Protein 3EC9 (pdb70)

Solvent-accessible surface area: 11974 Å² total

Foldseek 3Di:
DFLLVLVVQVVVCVVVVHLVSDQADQLAFAAEPLAPLGDTDRHSVCCCVSPVVVCVVFWDPWDWDWDDWAPPGQKIKTKTKTWTQGVVLRAIFMWIKMWIWGDDPRGTHYIYIDIDSVRVVVSPD/DFLLVLVVLVQVCVQVVNLVSDQADQQAWAAECLAPLGDTDRHSVCCVVSPVVVCVVFWDPWDWDWDDWAPPGQKIKTKTKTWTQGPVLRAIFMWIKMWIWGDDPRHTRYIYIDIDSVRVVVSPD

CATH classification: 3.10.450.50

Radius of gyration: 18.42 Å; Cα contacts (8 Å, |Δi|>4): 594; chains: 2; bounding box: 48×38×47 Å

Sequence (250 aa):
RTPYQIVADHYAASDRHDPAAADIAPAIEWTEAGFPCAGTYRSADEEIVRNVFRRLGEEWDGYTFKLDDALHDAGDTVIGVGRYSGTYRRTGKSSFECRVAHVWRVDAGKIVHFEQFTDTLLVAQAQQPRRTPYQIVADHYAASDRHDPAAADIAPAIEWTEAGFPCAGTYRSADEEIVRNVFRRLGEEWDGYTFKLDDALHDAGDTTVIGVGRYSGTYRRTGKSSFECRVAHVWRRVDAGKIVHHFEQFTDTLLVAQAQP

Organism: Burkholderia thailandensis (strain ATCC 700388 / DSM 13276 / CCUG 48851 / CIP 106301 / E264) (NCBI:txid271848)

Structure (mmCIF, N/CA/C/O backbone):
data_3EC9
#
_entry.id   3EC9
#
_cell.length_a   51.849
_cell.length_b   52.021
_cell.length_c   111.494
_cell.angle_alpha   90.000
_cell.angle_beta   90.000
_cell.angle_gamma   90.000
#
_symmetry.space_group_name_H-M   'P 21 21 21'
#
loop_
_entity.id
_entity.type
_entity.pdbx_description
1 polymer 'uncharacterized NTF2-like protein'
2 non-polymer 'ACETATE ION'
3 non-polymer GLYCEROL
4 water water
#
loop_
_atom_site.group_PDB
_atom_site.id
_atom_site.type_symbol
_atom_site.label_atom_id
_atom_site.label_alt_id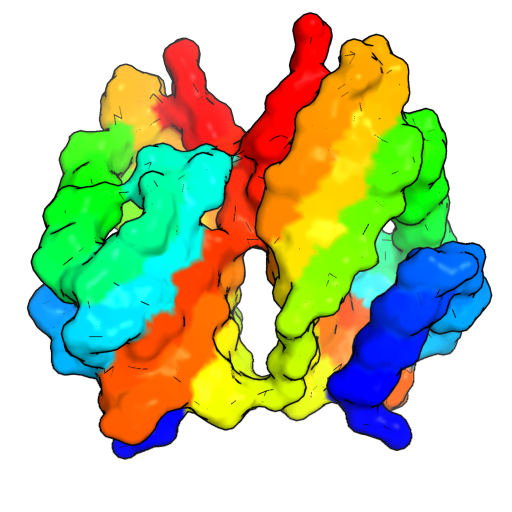
_atom_site.label_comp_id
_atom_site.label_asym_id
_atom_site.label_entity_id
_atom_site.label_seq_id
_atom_site.pdbx_PDB_ins_code
_atom_site.Cartn_x
_atom_site.Cartn_y
_atom_site.Cartn_z
_atom_site.occupancy
_atom_site.B_iso_or_equiv
_atom_site.auth_seq_id
_atom_site.auth_comp_id
_atom_site.auth_asym_id
_atom_site.auth_atom_id
_atom_site.pdbx_PDB_model_num
ATOM 9 N N . ARG A 1 12 ? 13.151 41.873 -5.305 1.00 15.37 11 ARG A N 1
ATOM 10 C CA . ARG A 1 12 ? 13.814 42.680 -4.289 1.00 13.24 11 ARG A CA 1
ATOM 11 C C . ARG A 1 12 ? 15.276 42.306 -4.026 1.00 11.85 11 ARG A C 1
ATOM 12 O O . ARG A 1 12 ? 15.633 41.134 -3.928 1.00 13.57 11 ARG A O 1
ATOM 20 N N . THR A 1 13 ? 16.123 43.327 -3.887 1.00 10.13 12 THR A N 1
ATOM 21 C CA . THR A 1 13 ? 17.459 43.111 -3.379 1.00 10.54 12 THR A CA 1
ATOM 22 C C . THR A 1 13 ? 17.435 42.810 -1.861 1.00 10.32 12 THR A C 1
ATOM 23 O O . THR A 1 13 ? 16.464 43.112 -1.197 1.00 11.27 12 THR A O 1
ATOM 27 N N . PRO A 1 14 ? 18.531 42.230 -1.300 1.00 11.04 13 PRO A N 1
ATOM 28 C CA . PRO A 1 14 ? 18.618 42.093 0.145 1.00 12.04 13 PRO A CA 1
ATOM 29 C C . PRO A 1 14 ? 18.319 43.399 0.862 1.00 9.38 13 PRO A C 1
ATOM 30 O O . PRO A 1 14 ? 17.641 43.424 1.885 1.00 11.20 13 PRO A O 1
ATOM 34 N N . TYR A 1 15 ? 18.855 44.492 0.350 1.00 10.59 14 TYR A N 1
ATOM 35 C CA . TYR A 1 15 ? 18.633 45.800 0.968 1.00 11.39 14 TYR A CA 1
ATOM 36 C C . TYR A 1 15 ? 17.125 46.110 1.070 1.00 11.22 14 TYR A C 1
ATOM 37 O O . TYR A 1 15 ? 16.621 46.570 2.107 1.00 11.54 14 TYR A O 1
ATOM 46 N N . GLN A 1 16 ? 16.389 45.868 -0.024 1.00 11.83 15 GLN A N 1
ATOM 47 C CA . GLN A 1 16 ? 14.928 46.115 -0.049 1.00 11.92 15 GLN A CA 1
ATOM 48 C C . GLN A 1 16 ? 14.168 45.193 0.898 1.00 9.80 15 GLN A C 1
ATOM 49 O O . GLN A 1 16 ? 13.206 45.602 1.545 1.00 11.12 15 GLN A O 1
ATOM 55 N N . ILE A 1 17 ? 14.644 43.960 0.995 1.00 11.93 16 ILE A N 1
ATOM 56 C CA . ILE A 1 17 ? 14.020 42.950 1.870 1.00 10.77 16 ILE A CA 1
ATOM 57 C C . ILE A 1 17 ? 14.150 43.407 3.313 1.00 9.96 16 ILE A C 1
ATOM 58 O O . ILE A 1 17 ? 13.161 43.402 4.079 1.00 10.79 16 ILE A O 1
ATOM 63 N N . VAL A 1 18 ? 15.355 43.872 3.675 1.00 8.45 17 VAL A N 1
ATOM 64 C CA . VAL A 1 18 ? 15.569 44.396 5.026 1.00 9.82 17 VAL A CA 1
ATOM 65 C C . VAL A 1 18 ? 14.789 45.692 5.268 1.00 10.16 17 VAL A C 1
ATOM 66 O O . VAL A 1 18 ? 14.158 45.867 6.312 1.00 10.44 17 VAL A O 1
ATOM 70 N N . ALA A 1 19 ? 14.807 46.597 4.300 1.00 10.44 18 ALA A N 1
ATOM 71 C CA . ALA A 1 19 ? 13.990 47.813 4.411 1.00 9.73 18 ALA A CA 1
ATOM 72 C C . ALA A 1 19 ? 12.533 47.464 4.651 1.00 9.92 18 ALA A C 1
ATOM 73 O O . ALA A 1 19 ? 11.879 48.091 5.481 1.00 11.24 18 ALA A O 1
ATOM 75 N N . ASP A 1 20 ? 12.042 46.436 3.955 1.00 11.08 19 ASP A N 1
ATOM 76 C CA . ASP A 1 20 ? 10.634 46.020 4.161 1.00 11.80 19 ASP A CA 1
ATOM 77 C C . ASP A 1 20 ? 10.399 45.566 5.617 1.00 11.34 19 ASP A C 1
ATOM 78 O O . ASP A 1 20 ? 9.343 45.839 6.202 1.00 11.94 19 ASP A O 1
ATOM 83 N N . HIS A 1 21 ? 11.373 44.862 6.178 1.00 9.97 20 HIS A N 1
ATOM 84 C CA . HIS A 1 21 ? 11.273 44.473 7.586 1.00 10.73 20 HIS A CA 1
ATOM 85 C C . HIS A 1 21 ? 11.151 45.707 8.462 1.00 10.15 20 HIS A C 1
ATOM 86 O O . HIS A 1 21 ? 10.329 45.747 9.371 1.00 10.62 20 HIS A O 1
ATOM 93 N N . TYR A 1 22 ? 12.016 46.702 8.262 1.00 11.59 21 TYR A N 1
ATOM 94 C CA . TYR A 1 22 ? 12.005 47.900 9.101 1.00 9.85 21 TYR A CA 1
ATOM 95 C C . TYR A 1 22 ? 10.669 48.664 8.944 1.00 11.40 21 TYR A C 1
ATOM 96 O O . TYR A 1 22 ? 10.148 49.234 9.906 1.00 12.30 21 TYR A O 1
ATOM 105 N N . ALA A 1 23 ? 10.129 48.674 7.731 1.00 10.37 22 ALA A N 1
ATOM 106 C CA . ALA A 1 23 ? 8.816 49.322 7.494 1.00 12.93 22 ALA A CA 1
ATOM 107 C C . ALA A 1 23 ? 7.713 48.596 8.309 1.00 12.79 22 ALA A C 1
ATOM 108 O O . ALA A 1 23 ? 6.871 49.234 8.941 1.00 13.68 22 ALA A O 1
ATOM 110 N N . ALA A 1 24 ? 7.762 47.264 8.312 1.00 10.90 23 ALA A N 1
ATOM 111 C CA . ALA A 1 24 ? 6.794 46.436 9.032 1.00 13.10 23 ALA A CA 1
ATOM 112 C C . ALA A 1 24 ? 6.971 46.694 10.531 1.00 14.72 23 ALA A C 1
ATOM 113 O O . ALA A 1 24 ? 5.988 46.811 11.272 1.00 14.23 23 ALA A O 1
ATOM 115 N N . SER A 1 25 ? 8.220 46.877 10.970 1.00 14.45 24 SER A N 1
ATOM 116 C CA . SER A 1 25 ? 8.491 47.228 12.394 1.00 13.97 24 SER A CA 1
ATOM 117 C C . SER A 1 25 ? 7.878 48.573 12.778 1.00 15.15 24 SER A C 1
ATOM 118 O O . SER A 1 25 ? 7.253 48.679 13.843 1.00 18.77 24 SER A O 1
ATOM 121 N N . ASP A 1 26 ? 8.003 49.573 11.921 1.00 14.19 25 ASP A N 1
ATOM 122 C CA . ASP A 1 26 ? 7.364 50.876 12.148 1.00 16.56 25 ASP A CA 1
ATOM 123 C C . ASP A 1 26 ? 5.843 50.765 12.270 1.00 15.71 25 ASP A C 1
ATOM 124 O O . ASP A 1 26 ? 5.220 51.573 12.975 1.00 17.76 25 ASP A O 1
ATOM 129 N N . ARG A 1 27 ? 5.265 49.774 11.578 1.00 13.89 26 ARG A N 1
ATOM 130 C CA . ARG A 1 27 ? 3.816 49.541 11.598 1.00 15.72 26 ARG A CA 1
ATOM 131 C C . ARG A 1 27 ? 3.384 48.585 12.705 1.00 15.39 26 ARG A C 1
ATOM 132 O O . ARG A 1 27 ? 2.213 48.218 12.793 1.00 13.22 26 ARG A O 1
ATOM 140 N N . HIS A 1 28 ? 4.322 48.129 13.528 1.00 14.84 27 HIS A N 1
ATOM 141 C CA . HIS A 1 28 ? 4.020 47.161 14.595 1.00 17.72 27 HIS A CA 1
ATOM 142 C C . HIS A 1 28 ? 3.348 45.916 14.061 1.00 16.72 27 HIS A C 1
ATOM 143 O O . HIS A 1 28 ? 2.396 45.392 14.640 1.00 18.64 27 HIS A O 1
ATOM 150 N N . ASP A 1 29 ? 3.857 45.430 12.934 1.00 14.67 28 ASP A N 1
ATOM 151 C CA . ASP A 1 29 ? 3.241 44.303 12.265 1.00 12.95 28 ASP A CA 1
ATOM 152 C C . ASP A 1 29 ? 4.182 43.103 12.297 1.00 18.04 28 ASP A C 1
ATOM 153 O O . ASP A 1 29 ? 5.023 42.965 11.436 1.00 15.62 28 ASP A O 1
ATOM 158 N N . PRO A 1 30 ? 4.044 42.215 13.305 1.00 19.11 29 PRO A N 1
ATOM 159 C CA . PRO A 1 30 ? 4.957 41.073 13.434 1.00 19.71 29 PRO A CA 1
ATOM 160 C C . PRO A 1 30 ? 4.863 40.049 12.297 1.00 16.92 29 PRO A C 1
ATOM 161 O O . PRO A 1 30 ? 5.895 39.505 11.880 1.00 16.04 29 PRO A O 1
ATOM 165 N N . ALA A 1 31 ? 3.674 39.843 11.750 1.00 16.88 30 ALA A N 1
ATOM 166 C CA . ALA A 1 31 ? 3.506 39.000 10.587 1.00 16.85 30 ALA A CA 1
ATOM 167 C C . ALA A 1 31 ? 4.356 39.522 9.430 1.00 18.10 30 ALA A C 1
ATOM 168 O O . ALA A 1 31 ? 5.153 38.771 8.844 1.00 16.17 30 ALA A O 1
ATOM 170 N N . ALA A 1 32 ? 4.250 40.815 9.126 1.00 14.45 31 ALA A N 1
ATOM 171 C CA . ALA A 1 32 ? 5.036 41.386 8.025 1.00 12.39 31 ALA A CA 1
ATOM 172 C C . ALA A 1 32 ? 6.529 41.393 8.395 1.00 13.03 31 ALA A C 1
ATOM 173 O O . ALA A 1 32 ? 7.399 41.124 7.542 1.00 13.51 31 ALA A O 1
ATOM 199 N N . ALA A 1 35 ? 7.925 38.022 7.564 1.00 12.41 34 ALA A N 1
ATOM 200 C CA . ALA A 1 35 ? 7.481 37.458 6.277 1.00 10.45 34 ALA A CA 1
ATOM 201 C C . ALA A 1 35 ? 8.584 36.804 5.485 1.00 12.71 34 ALA A C 1
ATOM 202 O O . ALA A 1 35 ? 8.347 35.825 4.808 1.00 15.17 34 ALA A O 1
ATOM 204 N N . ASP A 1 36 ? 9.793 37.356 5.545 1.00 9.94 35 ASP A N 1
ATOM 205 C CA . ASP A 1 36 ? 10.926 36.858 4.773 1.00 11.36 35 ASP A CA 1
ATOM 206 C C . ASP A 1 36 ? 11.976 36.096 5.607 1.00 11.07 35 ASP A C 1
ATOM 207 O O . ASP A 1 36 ? 13.054 35.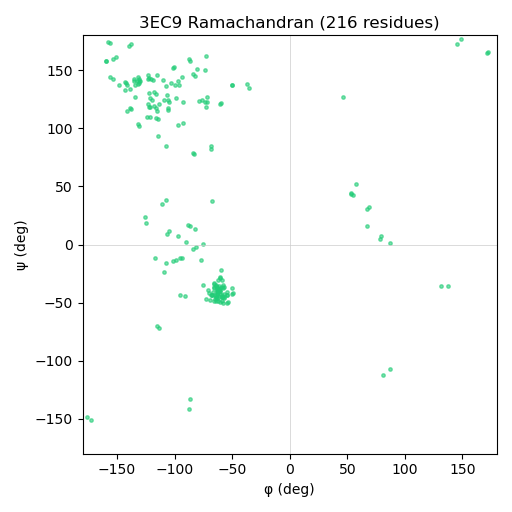781 5.128 1.00 11.22 35 ASP A O 1
ATOM 212 N N . ILE A 1 37 ? 11.654 35.813 6.854 1.00 11.92 36 ILE A N 1
ATOM 213 C CA . ILE A 1 37 ? 12.520 35.057 7.737 1.00 11.45 36 ILE A CA 1
ATOM 214 C C . ILE A 1 37 ? 12.547 33.579 7.315 1.00 14.25 36 ILE A C 1
ATOM 215 O O . ILE A 1 37 ? 11.481 32.936 7.233 1.00 15.00 36 ILE A O 1
ATOM 220 N N . ALA A 1 38 ? 13.744 33.068 7.022 1.00 14.01 37 ALA A N 1
ATOM 221 C CA . ALA A 1 38 ? 13.947 31.668 6.623 1.00 16.95 37 ALA A CA 1
ATOM 222 C C . ALA A 1 38 ? 13.959 30.752 7.847 1.00 15.29 37 ALA A C 1
ATOM 223 O O . ALA A 1 38 ? 14.335 31.137 8.945 1.00 13.37 37 ALA A O 1
ATOM 225 N N . PRO A 1 39 ? 13.541 29.493 7.667 1.00 13.61 38 PRO A N 1
ATOM 226 C CA . PRO A 1 39 ? 13.708 28.541 8.802 1.00 14.21 38 PRO A CA 1
ATOM 227 C C . PRO A 1 39 ? 15.159 28.339 9.268 1.00 14.22 38 PRO A C 1
ATOM 228 O O . PRO A 1 39 ? 15.392 27.965 10.428 1.00 18.67 38 PRO A O 1
ATOM 232 N N . ALA A 1 40 ? 16.129 28.628 8.408 1.00 13.35 39 ALA A N 1
ATOM 233 C CA . ALA A 1 40 ? 17.575 28.625 8.780 1.00 14.07 39 ALA A CA 1
ATOM 234 C C . ALA A 1 40 ? 18.029 29.821 9.607 1.00 13.67 39 ALA A C 1
ATOM 235 O O . ALA A 1 40 ? 19.206 29.957 9.899 1.00 13.03 39 ALA A O 1
ATOM 237 N N . ILE A 1 41 ? 17.110 30.707 9.913 1.00 12.19 40 ILE A N 1
ATOM 238 C CA . ILE A 1 41 ? 17.428 31.968 10.596 1.00 9.74 40 ILE A CA 1
ATOM 239 C C . ILE A 1 41 ? 18.281 31.733 11.855 1.00 11.80 40 ILE A C 1
ATOM 240 O O . ILE A 1 41 ? 17.976 30.851 12.647 1.00 10.47 40 ILE A O 1
ATOM 245 N N . GLU A 1 42 ? 19.301 32.579 12.051 1.00 10.70 41 GLU A N 1
ATOM 246 C CA . GLU A 1 42 ? 19.969 32.727 13.351 1.00 11.10 41 GLU A CA 1
ATOM 247 C C . GLU A 1 42 ? 19.861 34.196 13.681 1.00 12.18 41 GLU A C 1
ATOM 248 O O . GLU A 1 42 ? 20.427 35.019 12.972 1.00 10.56 41 GLU A O 1
ATOM 254 N N . TRP A 1 43 ? 19.032 34.506 14.678 1.00 11.12 42 TRP A N 1
ATOM 255 C CA . TRP A 1 43 ? 18.687 35.876 15.062 1.00 9.25 42 TRP A CA 1
ATOM 256 C C . TRP A 1 43 ? 19.260 36.076 16.451 1.00 11.01 42 TRP A C 1
ATOM 257 O O . TRP A 1 43 ? 18.733 35.503 17.416 1.00 11.25 42 TRP A O 1
ATOM 268 N N . THR A 1 44 ? 20.321 36.866 16.558 1.00 8.75 43 THR A N 1
ATOM 269 C CA . THR A 1 44 ? 21.019 37.070 17.833 1.00 9.38 43 THR A CA 1
ATOM 270 C C . THR A 1 44 ? 20.763 38.419 18.479 1.00 10.76 43 THR A C 1
ATOM 271 O O . THR A 1 44 ? 21.109 39.483 17.935 1.00 9.76 43 THR A O 1
ATOM 275 N N . GLU A 1 45 ? 20.153 38.371 19.671 1.00 8.95 44 GLU A N 1
ATOM 276 C CA . GLU A 1 45 ? 20.044 39.537 20.536 1.00 10.27 44 GLU A CA 1
ATOM 277 C C . GLU A 1 45 ? 21.334 39.579 21.363 1.00 11.65 44 GLU A C 1
ATOM 278 O O . GLU A 1 45 ? 21.831 38.532 21.782 1.00 9.29 44 GLU A O 1
ATOM 292 N N . ALA A 1 47 ? 24.411 39.768 23.937 1.00 9.12 46 ALA A N 1
ATOM 293 C CA . ALA A 1 47 ? 24.588 39.110 25.224 1.00 8.31 46 ALA A CA 1
ATOM 294 C C . ALA A 1 47 ? 24.104 39.893 26.421 1.00 10.34 46 ALA A C 1
ATOM 295 O O . ALA A 1 47 ? 23.452 39.345 27.316 1.00 10.02 46 ALA A O 1
ATOM 297 N N . GLY A 1 48 ? 24.417 41.188 26.450 1.00 8.44 47 GLY A N 1
ATOM 298 C CA . GLY A 1 48 ? 24.037 42.044 27.593 1.00 8.32 47 GLY A CA 1
ATOM 299 C C . GLY A 1 48 ? 22.614 42.619 27.567 1.00 9.51 47 GLY A C 1
ATOM 300 O O . GLY A 1 48 ? 22.173 43.305 28.509 1.00 10.92 47 GLY A O 1
ATOM 301 N N . PHE A 1 49 ? 21.900 42.342 26.474 1.00 9.71 48 PHE A N 1
ATOM 302 C CA . PHE A 1 49 ? 20.528 42.802 26.258 1.00 7.89 48 PHE A CA 1
ATOM 303 C C . PHE A 1 49 ? 19.532 41.873 26.977 1.00 11.56 48 PHE A C 1
ATOM 304 O O . PHE A 1 49 ? 19.811 40.689 27.059 1.00 10.27 48 PHE A O 1
ATOM 312 N N . PRO A 1 50 ? 18.436 42.410 27.511 1.00 10.27 49 PRO A N 1
ATOM 313 C CA . PRO A 1 50 ? 17.578 41.479 28.301 1.00 11.22 49 PRO A CA 1
ATOM 314 C C . PRO A 1 50 ? 17.073 40.269 27.524 1.00 12.64 49 PRO A C 1
ATOM 315 O O . PRO A 1 50 ? 16.950 39.178 28.106 1.00 13.16 49 PRO A O 1
ATOM 319 N N . CYS A 1 51 ? 16.796 40.456 26.237 1.00 11.42 50 CYS A N 1
ATOM 320 C CA . CYS A 1 51 ? 16.341 39.354 25.374 1.00 11.68 50 CYS A CA 1
ATOM 321 C C . CYS A 1 51 ? 17.496 38.534 24.731 1.00 11.93 50 CYS A C 1
ATOM 322 O O . CYS A 1 51 ? 17.286 37.824 23.761 1.00 9.88 50 CYS A O 1
ATOM 325 N N . ALA A 1 52 ? 18.712 38.678 25.262 1.00 10.50 51 ALA A N 1
ATOM 326 C CA . ALA A 1 52 ? 19.895 37.943 24.829 1.00 6.74 51 ALA A CA 1
ATOM 327 C C . ALA A 1 52 ? 19.630 36.507 24.395 1.00 10.38 51 ALA A C 1
ATOM 328 O O . ALA A 1 52 ? 18.949 35.755 25.092 1.00 10.54 51 ALA A O 1
ATOM 330 N N . GLY A 1 53 ? 20.212 36.119 23.281 1.00 9.86 52 GLY A N 1
ATOM 331 C CA . GLY A 1 53 ? 20.221 34.725 22.871 1.00 9.97 52 GLY A CA 1
ATOM 332 C C . GLY A 1 53 ? 20.212 34.668 21.353 1.00 11.70 52 GLY A C 1
ATOM 333 O O . GLY A 1 53 ? 20.103 35.688 20.701 1.00 11.44 52 GLY A O 1
ATOM 334 N N . THR A 1 54 ? 20.279 33.446 20.820 1.00 10.20 53 THR A N 1
ATOM 335 C CA . THR A 1 54 ? 20.147 33.193 19.374 1.00 11.08 53 THR A CA 1
ATOM 336 C C . THR A 1 54 ? 18.915 32.372 19.122 1.00 13.38 53 THR A C 1
ATOM 337 O O . THR A 1 54 ? 18.776 31.267 19.668 1.00 14.60 53 THR A O 1
ATOM 341 N N . TYR A 1 55 ? 17.990 32.958 18.375 1.00 10.61 54 TYR A N 1
ATOM 342 C CA . TYR A 1 55 ? 16.677 32.412 18.072 1.00 11.48 54 TYR A CA 1
ATOM 343 C C . TYR A 1 55 ? 16.659 31.869 16.654 1.00 10.31 54 TYR A C 1
ATOM 344 O O . TYR A 1 55 ? 17.242 32.444 15.731 1.00 10.97 54 TYR A O 1
ATOM 353 N N . ARG A 1 56 ? 16.011 30.718 16.495 1.00 10.82 55 ARG A N 1
ATOM 354 C CA . ARG A 1 56 ? 16.153 29.926 15.287 1.00 12.31 55 ARG A CA 1
ATOM 355 C C . ARG A 1 56 ? 14.853 29.575 14.583 1.00 13.45 55 ARG A C 1
ATOM 356 O O . ARG A 1 56 ? 14.794 28.594 13.796 1.00 13.23 55 ARG A O 1
ATOM 364 N N . SER A 1 57 ? 13.830 30.387 14.818 1.00 11.96 56 SER A N 1
ATOM 365 C CA . SER A 1 57 ? 12.596 30.347 14.072 1.00 10.90 56 SER A CA 1
ATOM 366 C C . SER A 1 57 ? 11.884 31.694 14.256 1.00 11.47 56 SER A C 1
ATOM 367 O O . SER A 1 57 ? 12.128 32.410 15.228 1.00 12.08 56 SER A O 1
ATOM 370 N N . ALA A 1 58 ? 11.005 32.010 13.313 1.00 11.43 57 ALA A N 1
ATOM 371 C CA . ALA A 1 58 ? 10.155 33.200 13.425 1.00 10.37 57 ALA A CA 1
ATOM 372 C C . ALA A 1 58 ? 9.312 33.187 14.694 1.00 11.72 57 ALA A C 1
ATOM 373 O O . ALA A 1 58 ? 9.231 34.195 15.425 1.00 11.56 57 ALA A O 1
ATOM 375 N N . ASP A 1 59 ? 8.760 32.023 15.011 1.00 11.99 58 ASP A N 1
ATOM 376 C CA . ASP A 1 59 ? 8.001 31.839 16.257 1.00 12.46 58 ASP A CA 1
ATOM 377 C C . ASP A 1 59 ? 8.832 32.182 17.519 1.00 12.06 58 ASP A C 1
ATOM 378 O O . ASP A 1 59 ? 8.337 32.894 18.411 1.00 13.93 58 ASP A O 1
ATOM 383 N N A GLU A 1 60 ? 10.081 31.696 17.609 0.50 11.46 59 GLU A N 1
ATOM 384 N N B GLU A 1 60 ? 10.078 31.694 17.597 0.50 12.62 59 GLU A N 1
ATOM 385 C CA A GLU A 1 60 ? 10.945 32.013 18.769 0.50 10.74 59 GLU A CA 1
ATOM 386 C CA B GLU A 1 60 ? 10.939 31.976 18.760 0.50 13.26 59 GLU A CA 1
ATOM 387 C C A GLU A 1 60 ? 11.207 33.496 18.828 0.50 10.69 59 GLU A C 1
ATOM 388 C C B GLU A 1 60 ? 11.267 33.465 18.826 0.50 11.81 59 GLU A C 1
ATOM 389 O O A GLU A 1 60 ? 11.223 34.085 19.899 0.50 12.19 59 GLU A O 1
ATOM 390 O O B GLU A 1 60 ? 11.364 34.033 19.906 0.50 13.23 59 GLU A O 1
ATOM 401 N N . ILE A 1 61 ? 11.435 34.107 17.672 1.00 9.67 60 ILE A N 1
ATOM 402 C CA . ILE A 1 61 ? 11.702 35.563 17.644 1.00 9.82 60 ILE A CA 1
ATOM 403 C C . ILE A 1 61 ? 10.502 36.364 18.123 1.00 11.20 60 ILE A C 1
ATOM 404 O O . ILE A 1 61 ? 10.627 37.251 18.942 1.00 11.78 60 ILE A O 1
ATOM 409 N N . VAL A 1 62 ? 9.334 36.011 17.616 1.00 10.98 61 VAL A N 1
ATOM 410 C CA . VAL A 1 62 ? 8.106 36.727 18.010 1.00 12.95 61 VAL A CA 1
ATOM 411 C C . VAL A 1 62 ? 7.849 36.561 19.497 1.00 11.62 61 VAL A C 1
ATOM 412 O O . VAL A 1 62 ? 7.623 37.547 20.202 1.00 13.40 61 VAL A O 1
ATOM 416 N N . ARG A 1 63 ? 7.925 35.323 19.968 1.00 12.27 62 ARG A N 1
ATOM 417 C CA . ARG A 1 63 ? 7.609 35.023 21.381 1.00 11.73 62 ARG A CA 1
ATOM 418 C C . ARG A 1 63 ? 8.678 35.516 22.349 1.00 14.61 62 ARG A C 1
ATOM 419 O O . ARG A 1 63 ? 8.352 36.119 23.384 1.00 16.62 62 ARG A O 1
ATOM 427 N N . ASN A 1 64 ? 9.941 35.246 22.055 1.00 11.68 63 ASN A N 1
ATOM 428 C CA . ASN A 1 64 ? 10.981 35.424 23.065 1.00 10.72 63 ASN A CA 1
ATOM 429 C C . ASN A 1 64 ? 11.649 36.760 22.955 1.00 14.40 63 ASN A C 1
ATOM 430 O O . ASN A 1 64 ? 12.393 37.170 23.863 1.00 15.83 63 ASN A O 1
ATOM 435 N N . VAL A 1 65 ? 11.404 37.476 21.866 1.00 11.02 64 VAL A N 1
ATOM 436 C CA . VAL A 1 65 ? 11.970 38.795 21.695 1.00 12.93 64 VAL A CA 1
ATOM 437 C C . VAL A 1 65 ? 10.834 39.830 21.664 1.00 13.28 64 VAL A C 1
ATOM 438 O O . VAL A 1 65 ? 10.663 40.626 22.581 1.00 13.51 64 VAL A O 1
ATOM 442 N N . PHE A 1 66 ? 10.039 39.838 20.598 1.00 13.59 65 PHE A N 1
ATOM 443 C CA . PHE A 1 66 ? 9.082 40.946 20.432 1.00 12.47 65 PHE A CA 1
ATOM 444 C C . PHE A 1 66 ? 7.973 40.904 21.506 1.00 12.99 65 PHE A C 1
ATOM 445 O O . PHE A 1 66 ? 7.618 41.954 22.048 1.00 13.21 65 PHE A O 1
ATOM 453 N N . ARG A 1 67 ? 7.417 39.735 21.794 1.00 13.84 66 ARG A N 1
ATOM 454 C CA . ARG A 1 67 ? 6.392 39.662 22.840 1.00 12.16 66 ARG A CA 1
ATOM 455 C C . ARG A 1 67 ? 6.924 40.110 24.194 1.00 12.63 66 ARG A C 1
ATOM 456 O O . ARG A 1 67 ? 6.242 40.883 24.933 1.00 12.62 66 ARG A O 1
ATOM 464 N N . ARG A 1 68 ? 8.147 39.671 24.523 1.00 11.65 67 ARG A N 1
ATOM 465 C CA . ARG A 1 68 ? 8.754 39.957 25.782 1.00 13.86 67 ARG A CA 1
ATOM 466 C C . ARG A 1 68 ? 8.997 41.458 25.900 1.00 12.87 67 ARG A C 1
ATOM 467 O O . ARG A 1 68 ? 8.674 42.043 26.952 1.00 11.76 67 ARG A O 1
ATOM 475 N N . LEU A 1 69 ? 9.490 42.082 24.822 1.00 12.53 68 LEU A N 1
ATOM 476 C CA . LEU A 1 69 ? 9.675 43.525 24.825 1.00 13.95 68 LEU A CA 1
ATOM 477 C C . LEU A 1 69 ? 8.351 44.236 25.124 1.00 14.90 68 LEU A C 1
ATOM 478 O O . LEU A 1 69 ? 8.323 45.165 25.953 1.00 16.23 68 LEU A O 1
ATOM 483 N N . GLY A 1 70 ? 7.280 43.783 24.473 1.00 9.74 69 GLY A N 1
ATOM 484 C CA . GLY A 1 70 ? 5.962 44.401 24.685 1.00 11.65 69 GLY A CA 1
ATOM 485 C C . GLY A 1 70 ? 5.428 44.243 26.098 1.00 13.47 69 GLY A C 1
ATOM 486 O O . GLY A 1 70 ? 4.743 45.130 26.626 1.00 16.84 69 GLY A O 1
ATOM 487 N N . GLU A 1 71 ? 5.732 43.103 26.706 1.00 11.43 70 GLU A N 1
ATOM 488 C CA . GLU A 1 71 ? 5.319 42.808 28.062 1.00 12.11 70 GLU A CA 1
ATOM 489 C C . GLU A 1 71 ? 6.075 43.638 29.086 1.00 13.92 70 GLU A C 1
ATOM 490 O O . GLU A 1 71 ? 5.499 44.093 30.079 1.00 18.98 70 GLU A O 1
ATOM 496 N N . GLU A 1 72 ? 7.359 43.837 28.866 1.00 13.69 71 GLU A N 1
ATOM 497 C CA . GLU A 1 72 ? 8.251 44.408 29.894 1.00 12.33 71 GLU A CA 1
ATOM 498 C C . GLU A 1 72 ? 8.547 45.916 29.766 1.00 11.70 71 GLU A C 1
ATOM 499 O O . GLU A 1 72 ? 9.064 46.527 30.734 1.00 12.28 71 GLU A O 1
ATOM 505 N N . TRP A 1 73 ? 8.193 46.473 28.612 1.00 11.17 72 TRP A N 1
ATOM 506 C CA . TRP A 1 73 ? 8.499 47.867 28.258 1.00 12.88 72 TRP A CA 1
ATOM 507 C C . TRP A 1 73 ? 7.235 48.534 27.723 1.00 13.49 72 TRP A C 1
ATOM 508 O O . TRP A 1 73 ? 6.443 47.921 27.026 1.00 14.28 72 TRP A O 1
ATOM 519 N N . ASP A 1 74 ? 7.092 49.812 28.041 1.00 13.40 73 ASP A N 1
ATOM 520 C CA . ASP A 1 74 ? 6.101 50.688 27.438 1.00 14.11 73 ASP A CA 1
ATOM 521 C C . ASP A 1 74 ? 6.737 51.521 26.327 1.00 13.95 73 ASP A C 1
ATOM 522 O O . ASP A 1 74 ? 7.759 52.155 26.530 1.00 13.95 73 ASP A O 1
ATOM 527 N N . GLY A 1 75 ? 6.155 51.468 25.136 1.00 14.16 74 GLY A N 1
ATOM 528 C CA . GLY A 1 75 ? 6.641 52.290 24.056 1.00 15.30 74 GLY A CA 1
ATOM 529 C C . GLY A 1 75 ? 8.021 51.937 23.540 1.00 14.47 74 GLY A C 1
ATOM 530 O O . GLY A 1 75 ? 8.728 52.820 23.032 1.00 14.84 74 GLY A O 1
ATOM 531 N N . TYR A 1 76 ? 8.386 50.657 23.617 1.00 12.90 75 TYR A N 1
ATOM 532 C CA . TYR A 1 76 ? 9.670 50.225 23.062 1.00 15.27 75 TYR A CA 1
ATOM 533 C C . TYR A 1 76 ? 9.667 50.540 21.576 1.00 14.40 75 TYR A C 1
ATOM 534 O O . TYR A 1 76 ? 8.791 50.090 20.808 1.00 16.40 75 TYR A O 1
ATOM 543 N N . THR A 1 77 ? 10.646 51.333 21.166 1.00 12.79 76 THR A N 1
ATOM 544 C CA . THR A 1 77 ? 10.701 51.883 19.830 1.00 13.10 76 THR A CA 1
ATOM 545 C C . THR A 1 77 ? 12.073 51.736 19.187 1.00 12.79 76 THR A C 1
ATOM 546 O O . THR A 1 77 ? 13.089 51.988 19.822 1.00 13.98 76 THR A O 1
ATOM 550 N N . PHE A 1 78 ? 12.104 51.422 17.884 1.00 13.19 77 PHE A N 1
ATOM 551 C CA . PHE A 1 78 ? 13.329 51.537 17.076 1.00 13.12 77 PHE A CA 1
ATOM 552 C C . PHE A 1 78 ? 13.066 52.557 15.968 1.00 11.20 77 PHE A C 1
ATOM 553 O O . PHE A 1 78 ? 12.017 52.489 15.290 1.00 14.29 77 PHE A O 1
ATOM 561 N N . LYS A 1 79 ? 13.984 53.487 15.814 1.00 11.44 78 LYS A N 1
ATOM 562 C CA . LYS A 1 79 ? 13.954 54.449 14.728 1.00 11.39 78 LYS A CA 1
ATOM 563 C C . LYS A 1 79 ? 15.186 54.283 13.861 1.00 11.55 78 LYS A C 1
ATOM 564 O O . LYS A 1 79 ? 16.305 54.411 14.351 1.00 14.77 78 LYS A O 1
ATOM 567 N N . LEU A 1 80 ? 14.975 53.967 12.591 1.00 12.27 79 LEU A N 1
ATOM 568 C CA . LEU A 1 80 ? 16.044 53.722 11.645 1.00 11.16 79 LEU A CA 1
ATOM 569 C C . LEU A 1 80 ? 16.597 55.062 11.164 1.00 13.03 79 LEU A C 1
ATOM 570 O O . LEU A 1 80 ? 15.832 55.896 10.664 1.00 14.62 79 LEU A O 1
ATOM 575 N N A ASP A 1 81 ? 17.913 55.217 11.271 0.50 10.00 80 ASP A N 1
ATOM 576 N N B ASP A 1 81 ? 17.907 55.271 11.224 0.50 11.01 80 ASP A N 1
ATOM 577 C CA A ASP A 1 81 ? 18.636 56.428 10.845 0.50 8.85 80 ASP A CA 1
ATOM 578 C CA B ASP A 1 81 ? 18.472 56.484 10.586 0.50 9.89 80 ASP A CA 1
ATOM 579 C C A ASP A 1 81 ? 19.389 56.232 9.501 0.50 11.33 80 ASP A C 1
ATOM 580 C C B ASP A 1 81 ? 19.543 56.289 9.523 0.50 11.16 80 ASP A C 1
ATOM 581 O O A ASP A 1 81 ? 19.381 57.125 8.632 0.50 14.44 80 ASP A O 1
ATOM 582 O O B ASP A 1 81 ? 19.977 57.276 8.916 0.50 10.07 80 ASP A O 1
ATOM 591 N N . ALA A 1 82 ? 19.980 55.057 9.322 1.00 12.28 81 ALA A N 1
ATOM 592 C CA . ALA A 1 82 ? 20.786 54.704 8.140 1.00 13.33 81 ALA A CA 1
ATOM 593 C C . ALA A 1 82 ? 20.602 53.241 7.780 1.00 10.80 81 ALA A C 1
ATOM 594 O O . ALA A 1 82 ? 20.376 52.411 8.620 1.00 10.45 81 ALA A O 1
ATOM 596 N N . LEU A 1 83 ? 20.752 52.938 6.506 1.00 8.87 82 LEU A N 1
ATOM 597 C CA . LEU A 1 83 ? 20.712 51.558 6.028 1.00 9.62 82 LEU A CA 1
ATOM 598 C C . LEU A 1 83 ? 21.799 51.401 4.986 1.00 11.74 82 LEU A C 1
ATOM 599 O O . LEU A 1 83 ? 21.799 52.058 3.940 1.00 12.94 82 LEU A O 1
ATOM 604 N N . HIS A 1 84 ? 22.756 50.519 5.287 1.00 11.66 83 HIS A N 1
ATOM 605 C CA . HIS A 1 84 ? 23.971 50.390 4.505 1.00 11.77 83 HIS A CA 1
ATOM 606 C C . HIS A 1 84 ? 23.898 49.107 3.679 1.00 10.25 83 HIS A C 1
ATOM 607 O O . HIS A 1 84 ? 23.693 48.011 4.237 1.00 11.87 83 HIS A O 1
ATOM 614 N N . ASP A 1 85 ? 24.148 49.216 2.373 1.00 11.64 84 ASP A N 1
ATOM 615 C CA . ASP A 1 85 ? 23.994 48.135 1.460 1.00 11.99 84 ASP A CA 1
ATOM 616 C C . ASP A 1 85 ? 25.341 47.459 1.205 1.00 14.17 84 ASP A C 1
ATOM 617 O O . ASP A 1 85 ? 26.169 48.029 0.480 1.00 12.82 84 ASP A O 1
ATOM 622 N N . ALA A 1 86 ? 25.578 46.296 1.829 1.00 13.19 85 ALA A N 1
ATOM 623 C CA . ALA A 1 86 ? 26.784 45.499 1.573 1.00 13.49 85 ALA A CA 1
ATOM 624 C C . ALA A 1 86 ? 26.483 44.228 0.767 1.00 12.80 85 ALA A C 1
ATOM 625 O O . ALA A 1 86 ? 27.082 43.189 0.975 1.00 14.13 85 ALA A O 1
ATOM 627 N N . GLY A 1 87 ? 25.577 44.328 -0.198 1.00 12.70 86 GLY A N 1
ATOM 628 C CA . GLY A 1 87 ? 25.257 43.205 -1.072 1.00 12.76 86 GLY A CA 1
ATOM 629 C C . GLY A 1 87 ? 24.305 42.265 -0.380 1.00 12.83 86 GLY A C 1
ATOM 630 O O . GLY A 1 87 ? 23.149 42.625 -0.091 1.00 13.16 86 GLY A O 1
ATOM 631 N N . ASP A 1 88 ? 24.793 41.066 -0.067 1.00 12.09 87 ASP A N 1
ATOM 632 C CA . ASP A 1 88 ? 23.963 40.111 0.667 1.00 11.88 87 ASP A CA 1
ATOM 633 C C . ASP A 1 88 ? 23.859 40.440 2.147 1.00 11.12 87 ASP A C 1
ATOM 634 O O . ASP A 1 88 ? 23.006 39.893 2.836 1.00 12.41 87 ASP A O 1
ATOM 639 N N . THR A 1 89 ? 24.725 41.334 2.622 1.00 10.21 88 THR A N 1
ATOM 640 C CA . THR A 1 89 ? 24.708 41.849 4.007 1.00 11.24 88 THR A CA 1
ATOM 641 C C . THR A 1 89 ? 24.213 43.255 4.009 1.00 10.35 88 THR A C 1
ATOM 642 O O . THR A 1 89 ? 24.566 44.010 3.122 1.00 10.30 88 THR A O 1
ATOM 646 N N . VAL A 1 90 ? 23.333 43.576 4.959 1.00 10.11 89 VAL A N 1
ATOM 647 C CA . VAL A 1 90 ? 22.766 44.904 5.083 1.00 9.89 89 VAL A CA 1
ATOM 648 C C . VAL A 1 90 ? 22.877 45.319 6.506 1.00 11.57 89 VAL A C 1
ATOM 649 O O . VAL A 1 90 ? 22.663 44.510 7.385 1.00 10.86 89 VAL A O 1
ATOM 653 N N . ILE A 1 91 ? 23.250 46.589 6.740 1.00 10.50 90 ILE A N 1
ATOM 654 C CA . ILE A 1 91 ? 23.462 47.060 8.120 1.00 9.94 90 ILE A CA 1
ATOM 655 C C . ILE A 1 91 ? 22.545 48.225 8.407 1.00 12.03 90 ILE A C 1
ATOM 656 O O . ILE A 1 91 ? 22.646 49.244 7.746 1.00 11.80 90 ILE A O 1
ATOM 661 N N . GLY A 1 92 ? 21.650 48.058 9.377 1.00 11.11 91 GLY A N 1
ATOM 662 C CA . GLY A 1 92 ? 20.745 49.106 9.803 1.00 11.00 91 GLY A CA 1
ATOM 663 C C . GLY A 1 92 ? 21.344 49.792 11.027 1.00 11.04 91 GLY A C 1
ATOM 664 O O . GLY A 1 92 ? 21.992 49.119 11.856 1.00 11.65 91 GLY A O 1
ATOM 665 N N . VAL A 1 93 ? 21.218 51.123 11.101 1.00 9.61 92 VAL A N 1
ATOM 666 C CA . VAL A 1 93 ? 21.672 51.878 12.252 1.00 9.10 92 VAL A CA 1
ATOM 667 C C . VAL A 1 93 ? 20.547 52.791 12.714 1.00 8.72 92 VAL A C 1
ATOM 668 O O . VAL A 1 93 ? 19.815 53.369 11.899 1.00 10.75 92 VAL A O 1
ATOM 672 N N . GLY A 1 94 ? 20.390 52.921 14.010 1.00 9.94 93 GLY A N 1
ATOM 673 C CA . GLY A 1 94 ? 19.341 53.774 14.570 1.00 9.76 93 GLY A CA 1
ATOM 674 C C . GLY A 1 94 ? 19.396 53.962 16.061 1.00 11.19 93 GLY A C 1
ATOM 675 O O . GLY A 1 94 ? 20.427 53.857 16.679 1.00 9.67 93 GLY A O 1
ATOM 676 N N . ARG A 1 95 ? 18.236 54.183 16.634 1.00 10.61 94 ARG A N 1
ATOM 677 C CA . ARG A 1 95 ? 18.101 54.475 18.040 1.00 10.09 94 ARG A CA 1
ATOM 678 C C . ARG A 1 95 ? 16.975 53.648 18.598 1.00 10.98 94 ARG A C 1
ATOM 679 O O . ARG A 1 95 ? 15.869 53.566 18.021 1.00 11.91 94 ARG A O 1
ATOM 684 N N . TYR A 1 96 ? 17.222 53.099 19.783 1.00 10.05 95 TYR A N 1
ATOM 685 C CA . TYR A 1 96 ? 16.168 52.538 20.565 1.00 9.61 95 TYR A CA 1
ATOM 686 C C . TYR A 1 96 ? 15.718 53.499 21.667 1.00 12.32 95 TYR A C 1
ATOM 687 O O . TYR A 1 96 ? 16.503 54.289 22.165 1.00 10.32 95 TYR A O 1
ATOM 696 N N . SER A 1 97 ? 14.450 53.387 22.086 1.00 10.14 96 SER A N 1
ATOM 697 C CA . SER A 1 97 ? 13.970 54.067 23.293 1.00 11.85 96 SER A CA 1
ATOM 698 C C . SER A 1 97 ? 12.850 53.244 23.900 1.00 13.84 96 SER A C 1
ATOM 699 O O . SER A 1 97 ? 12.252 52.441 23.230 1.00 10.22 96 SER A O 1
ATOM 702 N N . GLY A 1 98 ? 12.557 53.481 25.167 1.00 14.40 97 GLY A N 1
ATOM 703 C CA . GLY A 1 98 ? 11.498 52.745 25.823 1.00 14.71 97 GLY A CA 1
ATOM 704 C C . GLY A 1 98 ? 11.493 53.026 27.296 1.00 15.73 97 GLY A C 1
ATOM 705 O O . GLY A 1 98 ? 12.444 53.617 27.814 1.00 12.88 97 GLY A O 1
ATOM 706 N N . THR A 1 99 ? 10.389 52.658 27.963 1.00 11.37 98 THR A N 1
ATOM 707 C CA . THR A 1 99 ? 10.214 52.827 29.424 1.00 12.73 98 THR A CA 1
ATOM 708 C C . THR A 1 99 ? 9.993 51.452 30.045 1.00 11.46 98 THR A C 1
ATOM 709 O O . THR A 1 99 ? 9.099 50.705 29.618 1.00 13.42 98 THR A O 1
ATOM 713 N N . TYR A 1 100 ? 10.822 51.120 31.013 1.00 12.48 99 TYR A N 1
ATOM 714 C CA . TYR A 1 100 ? 10.760 49.805 31.634 1.00 9.39 99 TYR A CA 1
ATOM 715 C C . TYR A 1 100 ? 9.616 49.810 32.608 1.00 14.21 99 TYR A C 1
ATOM 716 O O . TYR A 1 100 ? 9.551 50.666 33.488 1.00 15.62 99 TYR A O 1
ATOM 725 N N . ARG A 1 101 ? 8.681 48.878 32.427 1.00 15.01 100 ARG A N 1
ATOM 726 C CA . ARG A 1 101 ? 7.432 48.943 33.192 1.00 15.34 100 ARG A CA 1
ATOM 727 C C . ARG A 1 101 ? 7.674 48.805 34.712 1.00 16.18 100 ARG A C 1
ATOM 728 O O . ARG A 1 101 ? 7.051 49.536 35.500 1.00 15.04 100 ARG A O 1
ATOM 736 N N . ARG A 1 102 ? 8.586 47.932 35.135 1.00 15.88 101 ARG A N 1
ATOM 737 C CA . ARG A 1 102 ? 8.805 47.710 36.573 1.00 17.67 101 ARG A CA 1
ATOM 738 C C . ARG A 1 102 ? 9.268 48.980 37.326 1.00 18.53 101 ARG A C 1
ATOM 739 O O . ARG A 1 102 ? 8.827 49.225 38.463 1.00 19.77 101 ARG A O 1
ATOM 747 N N . THR A 1 103 ? 10.128 49.782 36.712 1.00 16.86 102 THR A N 1
ATOM 748 C CA . THR A 1 103 ? 10.757 50.935 37.361 1.00 14.46 102 THR A CA 1
ATOM 749 C C . THR A 1 103 ? 10.249 52.310 36.916 1.00 17.44 102 THR A C 1
ATOM 750 O O . THR A 1 103 ? 10.548 53.326 37.556 1.00 19.32 102 THR A O 1
ATOM 754 N N . GLY A 1 104 ? 9.555 52.341 35.793 1.00 14.57 103 GLY A N 1
ATOM 755 C CA . GLY A 1 104 ? 9.093 53.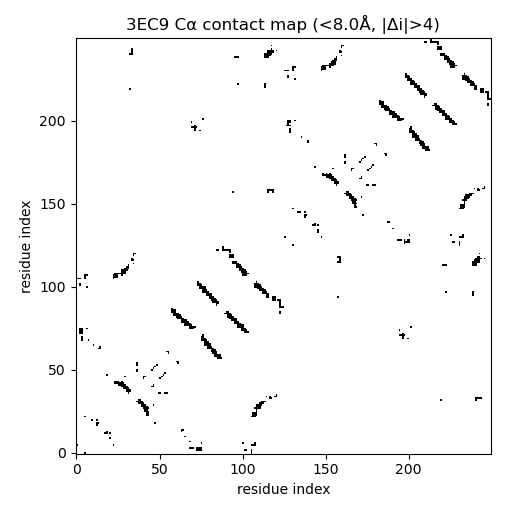535 35.137 1.00 17.36 103 GLY A CA 1
ATOM 756 C C . GLY A 1 104 ? 10.198 54.392 34.577 1.00 16.98 103 GLY A C 1
ATOM 757 O O . GLY A 1 104 ? 9.953 55.530 34.221 1.00 16.71 103 GLY A O 1
ATOM 758 N N . LYS A 1 105 ? 11.406 53.829 34.438 1.00 16.93 104 LYS A N 1
ATOM 759 C CA . LYS A 1 105 ? 12.574 54.578 33.918 1.00 16.69 104 LYS A CA 1
ATOM 760 C C . LYS A 1 105 ? 12.692 54.375 32.403 1.00 15.79 104 LYS A C 1
ATOM 761 O O . LYS A 1 105 ? 12.462 53.272 31.900 1.00 17.32 104 LYS A O 1
ATOM 767 N N A SER A 1 106 ? 13.033 55.450 31.696 0.50 14.63 105 SER A N 1
ATOM 768 N N B SER A 1 106 ? 13.062 55.447 31.702 0.50 14.12 105 SER A N 1
ATOM 769 C CA A SER A 1 106 ? 13.220 55.410 30.238 0.50 15.52 105 SER A CA 1
ATOM 770 C CA B SER A 1 106 ? 13.199 55.445 30.235 0.50 14.71 105 SER A CA 1
ATOM 771 C C A SER A 1 106 ? 14.688 55.407 29.889 0.50 14.24 105 SER A C 1
ATOM 772 C C B SER A 1 106 ? 14.657 55.544 29.833 0.50 13.65 105 SER A C 1
ATOM 773 O O A SER A 1 106 ? 15.543 55.694 30.737 0.50 12.81 105 SER A O 1
ATOM 774 O O B SER A 1 106 ? 15.478 56.081 30.575 0.50 12.49 105 SER A O 1
ATOM 779 N N . PHE A 1 107 ? 14.966 55.028 28.645 1.00 11.93 106 PHE A N 1
ATOM 780 C CA . PHE A 1 107 ? 16.310 55.139 28.079 1.00 12.60 106 PHE A CA 1
ATOM 781 C C . PHE A 1 107 ? 16.184 55.518 26.607 1.00 13.25 106 PHE A C 1
ATOM 782 O O . PHE A 1 107 ? 15.118 55.414 25.999 1.00 13.32 106 PHE A O 1
ATOM 790 N N . GLU A 1 108 ? 17.302 55.973 26.054 1.00 12.78 107 GLU A N 1
ATOM 791 C CA . GLU A 1 108 ? 17.461 56.062 24.628 1.00 11.77 107 GLU A CA 1
ATOM 792 C C . GLU A 1 108 ? 18.903 55.694 24.334 1.00 10.78 107 GLU A C 1
ATOM 793 O O . GLU A 1 108 ? 19.776 56.099 25.042 1.00 11.99 107 GLU A O 1
ATOM 799 N N . CYS A 1 109 ? 19.143 54.952 23.287 1.00 11.42 108 CYS A N 1
ATOM 800 C CA . CYS A 1 109 ? 20.515 54.651 22.912 1.00 10.96 108 CYS A CA 1
ATOM 801 C C . CYS A 1 109 ? 20.667 54.270 21.456 1.00 9.28 108 CYS A C 1
ATOM 802 O O . CYS A 1 109 ? 19.705 54.101 20.743 1.00 11.13 108 CYS A O 1
ATOM 805 N N . ARG A 1 110 ? 21.911 54.098 21.038 1.00 8.86 109 ARG A N 1
ATOM 806 C CA . ARG A 1 110 ? 22.203 53.728 19.677 1.00 7.18 109 ARG A CA 1
ATOM 807 C C . ARG A 1 110 ? 22.191 52.214 19.501 1.00 8.40 109 ARG A C 1
ATOM 808 O O . ARG A 1 110 ? 22.373 51.423 20.459 1.00 11.27 109 ARG A O 1
ATOM 816 N N . VAL A 1 111 ? 22.022 51.812 18.248 1.00 9.31 110 VAL A N 1
ATOM 817 C CA . VAL A 1 111 ? 22.026 50.423 17.860 1.00 8.76 110 VAL A CA 1
ATOM 818 C C . VAL A 1 111 ? 22.384 50.265 16.398 1.00 9.00 110 VAL A C 1
ATOM 819 O O . VAL A 1 111 ? 22.019 51.094 15.552 1.00 9.07 110 VAL A O 1
ATOM 823 N N . ALA A 1 112 ? 23.108 49.184 16.116 1.00 8.62 111 ALA A N 1
ATOM 824 C CA . ALA A 1 112 ? 23.344 48.713 14.766 1.00 9.11 111 ALA A CA 1
ATOM 825 C C . ALA A 1 112 ? 22.832 47.258 14.667 1.00 9.91 111 ALA A C 1
ATOM 826 O O . ALA A 1 112 ? 22.954 46.480 15.629 1.00 9.53 111 ALA A O 1
ATOM 828 N N . HIS A 1 113 ? 22.257 46.915 13.522 1.00 10.23 112 HIS A N 1
ATOM 829 C CA . HIS A 1 113 ? 21.816 45.573 13.197 1.00 9.86 112 HIS A CA 1
ATOM 830 C C . HIS A 1 113 ? 22.505 45.097 11.936 1.00 10.54 112 HIS A C 1
ATOM 831 O O . HIS A 1 113 ? 22.493 45.792 10.914 1.00 10.27 112 HIS A O 1
ATOM 838 N N . VAL A 1 114 ? 23.081 43.898 11.993 1.00 9.04 113 VAL A N 1
ATOM 839 C CA . VAL A 1 114 ? 23.725 43.309 10.815 1.00 8.98 113 VAL A CA 1
ATOM 840 C C . VAL A 1 114 ? 22.838 42.158 10.356 1.00 9.84 113 VAL A C 1
ATOM 841 O O . VAL A 1 114 ? 22.487 41.275 11.155 1.00 11.12 113 VAL A O 1
ATOM 845 N N . TRP A 1 115 ? 22.445 42.230 9.096 1.00 7.78 114 TRP A N 1
ATOM 846 C CA . TRP A 1 115 ? 21.553 41.293 8.411 1.00 8.79 114 TRP A CA 1
ATOM 847 C C . TRP A 1 115 ? 22.265 40.578 7.293 1.00 11.85 114 TRP A C 1
ATOM 848 O O . TRP A 1 115 ? 23.066 41.177 6.612 1.00 11.58 114 TRP A O 1
ATOM 859 N N . ARG A 1 116 ? 21.907 39.314 7.066 1.00 9.60 115 ARG A N 1
ATOM 860 C CA . ARG A 1 116 ? 22.267 38.614 5.808 1.00 9.51 115 ARG A CA 1
ATOM 861 C C . ARG A 1 116 ? 21.053 37.917 5.190 1.00 10.32 115 ARG A C 1
ATOM 862 O O . ARG A 1 116 ? 20.248 37.320 5.901 1.00 10.50 115 ARG A O 1
ATOM 870 N N . VAL A 1 117 ? 21.000 37.997 3.861 1.00 9.53 116 VAL A N 1
ATOM 871 C CA . VAL A 1 117 ? 19.940 37.436 3.052 1.00 10.06 116 VAL A CA 1
ATOM 872 C C . VAL A 1 117 ? 20.584 36.410 2.132 1.00 11.21 116 VAL A C 1
ATOM 873 O O . VAL A 1 117 ? 21.687 36.611 1.602 1.00 12.34 116 VAL A O 1
ATOM 877 N N . ASP A 1 118 ? 19.868 35.312 1.935 1.00 10.53 117 ASP A N 1
ATOM 878 C CA . ASP A 1 118 ? 20.275 34.218 1.054 1.00 11.45 117 ASP A CA 1
ATOM 879 C C . ASP A 1 118 ? 19.078 33.747 0.249 1.00 12.74 117 ASP A C 1
ATOM 880 O O . ASP A 1 118 ? 18.094 33.317 0.820 1.00 10.96 117 ASP A O 1
ATOM 885 N N . ALA A 1 119 ? 19.177 33.914 -1.068 1.00 13.09 118 ALA A N 1
ATOM 886 C CA . ALA A 1 119 ? 18.125 33.482 -1.994 1.00 14.08 118 ALA A CA 1
ATOM 887 C C . ALA A 1 119 ? 16.754 34.068 -1.588 1.00 12.41 118 ALA A C 1
ATOM 888 O O . ALA A 1 119 ? 15.747 33.378 -1.562 1.00 12.87 118 ALA A O 1
ATOM 890 N N . GLY A 1 120 ? 16.767 35.351 -1.234 1.00 10.53 119 GLY A N 1
ATOM 891 C CA . GLY A 1 120 ? 15.559 36.121 -1.039 1.00 10.74 119 GLY A CA 1
ATOM 892 C C . GLY A 1 120 ? 14.960 36.050 0.337 1.00 10.76 119 GLY A C 1
ATOM 893 O O . GLY A 1 120 ? 13.909 36.649 0.575 1.00 12.93 119 GLY A O 1
ATOM 894 N N . LYS A 1 121 ? 15.613 35.319 1.243 1.00 10.07 120 LYS A N 1
ATOM 895 C CA . LYS A 1 121 ? 15.168 35.221 2.636 1.00 11.35 120 LYS A CA 1
ATOM 896 C C . LYS A 1 121 ? 16.209 35.649 3.634 1.00 12.21 120 LYS A C 1
ATOM 897 O O . LYS A 1 121 ? 17.405 35.484 3.421 1.00 11.53 120 LYS A O 1
ATOM 903 N N . ILE A 1 122 ? 15.743 36.239 4.712 1.00 10.62 121 ILE A N 1
ATOM 904 C CA . ILE A 1 122 ? 16.642 36.655 5.770 1.00 11.36 121 ILE 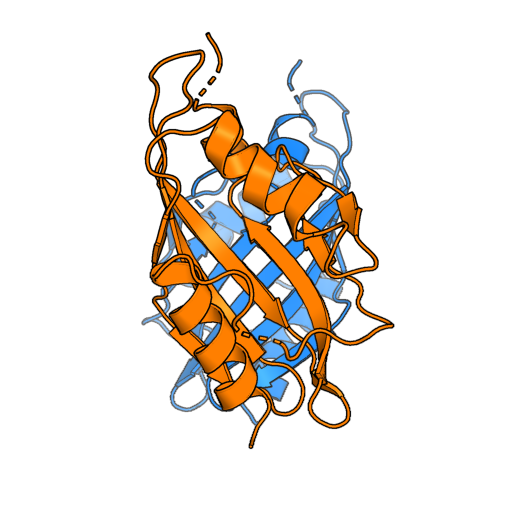A CA 1
ATOM 905 C C . ILE A 1 122 ? 17.077 35.423 6.570 1.00 11.82 121 ILE A C 1
ATOM 906 O O . ILE A 1 122 ? 16.254 34.679 7.125 1.00 12.08 121 ILE A O 1
ATOM 911 N N . VAL A 1 123 ? 18.398 35.251 6.652 1.00 10.06 122 VAL A N 1
ATOM 912 C CA . VAL A 1 123 ? 18.990 34.098 7.340 1.00 9.04 122 VAL A CA 1
ATOM 913 C C . VAL A 1 123 ? 19.844 34.446 8.559 1.00 10.09 122 VAL A C 1
ATOM 914 O O . VAL A 1 123 ? 20.234 33.562 9.322 1.00 9.82 122 VAL A O 1
ATOM 918 N N . HIS A 1 124 ? 20.151 35.710 8.738 1.00 10.31 123 HIS A N 1
ATOM 919 C CA . HIS A 1 124 ? 21.000 36.162 9.849 1.00 10.22 123 HIS A CA 1
ATOM 920 C C . HIS A 1 124 ? 20.591 37.543 10.300 1.00 11.44 123 HIS A C 1
ATOM 921 O O . HIS A 1 124 ? 20.345 38.406 9.465 1.00 10.16 123 HIS A O 1
ATOM 928 N N . PHE A 1 125 ? 20.549 37.731 11.619 1.00 9.67 124 PHE A N 1
ATOM 929 C CA . PHE A 1 125 ? 20.383 39.050 12.269 1.00 10.73 124 PHE A CA 1
ATOM 930 C C . PHE A 1 125 ? 21.255 39.042 13.511 1.00 10.43 124 PHE A C 1
ATOM 931 O O . PHE A 1 125 ? 21.316 38.045 14.225 1.00 9.66 124 PHE A O 1
ATOM 939 N N . GLU A 1 126 ? 21.919 40.171 13.732 1.00 8.40 125 GLU A N 1
ATOM 940 C CA . GLU A 1 126 ? 22.661 40.377 14.984 1.00 8.60 125 GLU A CA 1
ATOM 941 C C . GLU A 1 126 ? 22.547 41.802 15.428 1.00 10.29 125 GLU A C 1
ATOM 942 O O . GLU A 1 126 ? 22.774 42.710 14.658 1.00 9.83 125 GLU A O 1
ATOM 948 N N . GLN A 1 127 ? 22.248 41.960 16.715 1.00 9.65 126 GLN A N 1
ATOM 949 C CA . GLN A 1 127 ? 22.061 43.223 17.365 1.00 8.62 126 GLN A CA 1
ATOM 950 C C . GLN A 1 127 ? 23.340 43.694 18.070 1.00 8.72 126 GLN A C 1
ATOM 951 O O . GLN A 1 127 ? 23.987 42.907 18.756 1.00 8.70 126 GLN A O 1
ATOM 957 N N . PHE A 1 128 ? 23.653 44.982 17.929 1.00 10.99 127 PHE A N 1
ATOM 958 C CA . PHE A 1 128 ? 24.747 45.613 18.656 1.00 10.26 127 PHE A CA 1
ATOM 959 C C . PHE A 1 128 ? 24.240 46.919 19.260 1.00 8.71 127 PHE A C 1
ATOM 960 O O . PHE A 1 128 ? 23.993 47.884 18.517 1.00 9.51 127 PHE A O 1
ATOM 968 N N . THR A 1 129 ? 23.988 46.932 20.565 1.00 7.38 128 THR A N 1
ATOM 969 C CA . THR A 1 129 ? 23.361 48.071 21.221 1.00 8.84 128 THR A CA 1
ATOM 970 C C . THR A 1 129 ? 23.986 48.370 22.570 1.00 8.35 128 THR A C 1
ATOM 971 O O . THR A 1 129 ? 24.802 47.583 23.084 1.00 8.62 128 THR A O 1
ATOM 975 N N . ASP A 1 130 ? 23.598 49.519 23.139 1.00 7.78 129 ASP A N 1
ATOM 976 C CA . ASP A 1 130 ? 24.205 50.049 24.385 1.00 8.25 129 ASP A CA 1
ATOM 977 C C . ASP A 1 130 ? 23.528 49.365 25.561 1.00 8.88 129 ASP A C 1
ATOM 978 O O . ASP A 1 130 ? 22.607 49.888 26.237 1.00 9.94 129 ASP A O 1
ATOM 983 N N . THR A 1 131 ? 23.958 48.130 25.796 1.00 9.34 130 THR A N 1
ATOM 984 C CA . THR A 1 131 ? 23.327 47.312 26.820 1.00 9.83 130 THR A CA 1
ATOM 985 C C . THR A 1 131 ? 23.413 47.901 28.228 1.00 9.13 130 THR A C 1
ATOM 986 O O . THR A 1 131 ? 22.536 47.648 29.043 1.00 12.25 130 THR A O 1
ATOM 990 N N . LEU A 1 132 ? 24.441 48.696 28.502 1.00 9.67 131 LEU A N 1
ATOM 991 C CA . LEU A 1 132 ? 24.518 49.420 29.795 1.00 9.79 131 LEU A CA 1
ATOM 992 C C . LEU A 1 132 ? 23.383 50.435 29.960 1.00 11.33 131 LEU A C 1
ATOM 993 O O . LEU A 1 132 ? 22.748 50.484 31.027 1.00 12.70 131 LEU A O 1
ATOM 998 N N . LEU A 1 133 ? 23.162 51.251 28.929 1.00 11.13 132 LEU A N 1
ATOM 999 C CA . LEU A 1 133 ? 22.061 52.214 28.983 1.00 12.63 132 LEU A CA 1
ATOM 1000 C C . LEU A 1 133 ? 20.702 51.542 29.148 1.00 12.64 132 LEU A C 1
ATOM 1001 O O . LEU A 1 133 ? 19.854 52.053 29.887 1.00 13.42 132 LEU A O 1
ATOM 1006 N N . VAL A 1 134 ? 20.482 50.418 28.461 1.00 10.57 133 VAL A N 1
ATOM 1007 C CA . VAL A 1 134 ? 19.223 49.669 28.645 1.00 12.14 133 VAL A CA 1
ATOM 1008 C C . VAL A 1 134 ? 19.109 49.118 30.097 1.00 12.67 133 VAL A C 1
ATOM 1009 O O . VAL A 1 134 ? 18.066 49.263 30.793 1.00 14.42 133 VAL A O 1
ATOM 1013 N N . ALA A 1 135 ? 20.196 48.540 30.578 1.00 11.58 134 ALA A N 1
ATOM 1014 C CA . ALA A 1 135 ? 20.282 47.972 31.941 1.00 13.70 134 ALA A CA 1
ATOM 1015 C C . ALA A 1 135 ? 20.009 49.015 33.035 1.00 14.26 134 ALA A C 1
ATOM 1016 O O . ALA A 1 135 ? 19.367 48.734 34.061 1.00 16.87 134 ALA A O 1
ATOM 1018 N N . GLN A 1 136 ? 20.463 50.243 32.793 1.00 12.79 135 GLN A N 1
ATOM 1019 C CA . GLN A 1 136 ? 20.260 51.365 33.740 1.00 14.74 135 GLN A CA 1
ATOM 1020 C C . GLN A 1 136 ? 18.773 51.648 33.980 1.00 14.08 135 GLN A C 1
ATOM 1021 O O . GLN A 1 136 ? 18.356 51.956 35.105 1.00 16.86 135 GLN A O 1
ATOM 1027 N N . ALA A 1 137 ? 17.973 51.571 32.917 1.00 14.49 136 ALA A N 1
ATOM 1028 C CA . ALA A 1 137 ? 16.505 51.785 32.976 1.00 14.50 136 ALA A CA 1
ATOM 1029 C C . ALA A 1 137 ? 15.818 50.692 33.824 1.00 15.17 136 ALA A C 1
ATOM 1030 O O . ALA A 1 137 ? 14.719 50.885 34.317 1.00 16.18 136 ALA A O 1
ATOM 1048 N N A GLN A 1 139 ? 17.217 49.166 36.492 0.50 19.72 138 GLN A N 1
ATOM 1049 N N B GLN A 1 139 ? 17.166 49.216 36.504 0.50 16.53 138 GLN A N 1
ATOM 1050 C CA A GLN A 1 139 ? 17.621 49.254 37.907 0.50 24.54 138 GLN A CA 1
ATOM 1051 C CA B GLN A 1 139 ? 17.596 49.182 37.903 0.50 22.54 138 GLN A CA 1
ATOM 1052 C C A GLN A 1 139 ? 16.561 49.951 38.749 0.50 27.38 138 GLN A C 1
ATOM 1053 C C B GLN A 1 139 ? 16.632 49.957 38.775 0.50 26.18 138 GLN A C 1
ATOM 1054 O O A GLN A 1 139 ? 16.085 51.026 38.387 0.50 26.99 138 GLN A O 1
ATOM 1055 O O B GLN A 1 139 ? 16.296 51.096 38.459 0.50 26.00 138 GLN A O 1
ATOM 1066 N N . PRO A 1 140 ? 16.184 49.339 39.883 1.00 29.63 139 PRO A N 1
ATOM 1067 C CA . PRO A 1 140 ? 15.320 50.001 40.844 1.00 33.79 139 PRO A CA 1
ATOM 1068 C C . PRO A 1 140 ? 15.893 51.329 41.356 1.00 36.68 139 PRO A C 1
ATOM 1069 O O . PRO A 1 140 ? 15.108 52.168 41.797 1.00 39.43 139 PRO A O 1
ATOM 1095 N N A ARG B 1 12 ? 42.725 53.491 -3.752 0.50 15.80 11 ARG B N 1
ATOM 1096 N N B ARG B 1 12 ? 43.022 53.297 -3.544 0.50 18.32 11 ARG B N 1
ATOM 1097 C CA A ARG B 1 12 ? 42.462 52.533 -2.705 0.50 12.51 11 ARG B CA 1
ATOM 1098 C CA B ARG B 1 12 ? 42.538 52.431 -2.457 0.50 16.23 11 ARG B CA 1
ATOM 1099 C C A ARG B 1 12 ? 41.039 52.696 -2.156 0.50 12.66 11 ARG B C 1
ATOM 1100 C C B ARG B 1 12 ? 41.043 52.673 -2.225 0.50 14.51 11 ARG B C 1
ATOM 1101 O O A ARG B 1 12 ? 40.617 53.820 -1.869 0.50 13.06 11 ARG B O 1
ATOM 1102 O O B ARG B 1 12 ? 40.573 53.817 -2.240 0.50 14.76 11 ARG B O 1
ATOM 1117 N N . THR B 1 13 ? 40.297 51.599 -1.997 1.00 11.98 12 THR B N 1
ATOM 1118 C CA . THR B 1 13 ? 38.897 51.714 -1.698 1.00 11.16 12 THR B CA 1
ATOM 1119 C C . THR B 1 13 ? 38.738 52.018 -0.214 1.00 11.41 12 THR B C 1
ATOM 1120 O O . THR B 1 13 ? 39.621 51.734 0.598 1.00 11.03 12 THR B O 1
ATOM 1124 N N . PRO B 1 14 ? 37.584 52.582 0.162 1.00 11.15 13 PRO B N 1
ATOM 1125 C CA . PRO B 1 14 ? 37.301 52.656 1.611 1.00 10.72 13 PRO B CA 1
ATOM 1126 C C . PRO B 1 14 ? 37.480 51.381 2.408 1.00 10.44 13 PRO B C 1
ATOM 1127 O O . PRO B 1 14 ? 37.988 51.401 3.532 1.00 9.95 13 PRO B O 1
ATOM 1131 N N . TYR B 1 15 ? 37.040 50.246 1.850 1.00 10.03 14 TYR B N 1
ATOM 1132 C CA . TYR B 1 15 ? 37.249 48.962 2.496 1.00 10.77 14 TYR B CA 1
ATOM 1133 C C . TYR B 1 15 ? 38.742 48.731 2.827 1.00 9.46 14 TYR B C 1
ATOM 1134 O O . TYR B 1 15 ? 39.117 48.304 3.922 1.00 10.88 14 TYR B O 1
ATOM 1143 N N . GLN B 1 16 ? 39.591 48.947 1.825 1.00 10.42 15 GLN B N 1
ATOM 1144 C CA . GLN B 1 16 ? 41.045 48.753 1.989 1.00 10.72 15 GLN B CA 1
ATOM 1145 C C . GLN B 1 16 ? 41.638 49.701 3.014 1.00 10.73 15 GLN B C 1
ATOM 1146 O O . GLN B 1 16 ? 42.470 49.311 3.859 1.00 11.15 15 GLN B O 1
ATOM 1152 N N . ILE B 1 17 ? 41.207 50.957 2.963 1.00 10.02 16 ILE B N 1
ATOM 1153 C CA . ILE B 1 17 ? 41.653 51.966 3.912 1.00 9.48 16 ILE B CA 1
ATOM 1154 C C . ILE B 1 17 ? 41.313 51.544 5.358 1.00 8.74 16 ILE B C 1
ATOM 1155 O O . ILE B 1 17 ? 42.109 51.665 6.282 1.00 11.53 16 ILE B O 1
ATOM 1160 N N . VAL B 1 18 ? 40.087 51.059 5.558 1.00 9.95 17 VAL B N 1
ATOM 1161 C CA . VAL B 1 18 ? 39.672 50.612 6.887 1.00 11.09 17 VAL B CA 1
ATOM 1162 C C . VAL B 1 18 ? 40.389 49.328 7.275 1.00 11.64 17 VAL B C 1
ATOM 1163 O O . VAL B 1 18 ? 40.869 49.201 8.389 1.00 11.60 17 VAL B O 1
ATOM 1167 N N . ALA B 1 19 ? 40.526 48.376 6.338 1.00 11.29 18 ALA B N 1
ATOM 1168 C CA . ALA B 1 19 ? 41.359 47.202 6.591 1.00 11.25 18 ALA B CA 1
ATOM 1169 C C . ALA B 1 19 ? 42.781 47.585 7.019 1.00 8.97 18 ALA B C 1
ATOM 1170 O O . ALA B 1 19 ? 43.343 46.965 7.944 1.00 11.89 18 ALA B O 1
ATOM 1172 N N . ASP B 1 20 ? 43.375 48.566 6.336 1.00 11.15 19 ASP B N 1
ATOM 1173 C CA . ASP B 1 20 ? 44.726 49.048 6.731 1.00 10.95 19 ASP B CA 1
ATOM 1174 C C . ASP B 1 20 ? 44.752 49.565 8.177 1.00 12.71 19 ASP B C 1
ATOM 1175 O O . ASP B 1 20 ? 45.689 49.310 8.946 1.00 11.34 19 ASP B O 1
ATOM 1180 N N . HIS B 1 21 ? 43.716 50.332 8.538 1.00 10.56 20 HIS B N 1
ATOM 1181 C CA . HIS B 1 21 ? 43.566 50.780 9.928 1.00 10.50 20 HIS B CA 1
ATOM 1182 C C . HIS B 1 21 ? 43.574 49.605 10.911 1.00 12.59 20 HIS B C 1
ATOM 1183 O O . HIS B 1 21 ? 44.292 49.614 11.895 1.00 13.26 20 HIS B O 1
ATOM 1190 N N . TYR B 1 22 ? 42.751 48.602 10.645 1.00 13.01 21 TYR B N 1
ATOM 1191 C CA . TYR B 1 22 ? 42.627 47.478 11.562 1.00 13.80 21 TYR B CA 1
ATOM 1192 C C . TYR B 1 22 ? 43.940 46.716 11.716 1.00 13.89 21 TYR B C 1
ATOM 1193 O O . TYR B 1 22 ? 44.305 46.329 12.814 1.00 14.19 21 TYR B O 1
ATOM 1202 N N . ALA B 1 23 ? 44.652 46.573 10.604 1.00 11.29 22 ALA B N 1
ATOM 1203 C CA . ALA B 1 23 ? 45.935 45.907 10.630 1.00 12.12 22 ALA B CA 1
ATOM 1204 C C . ALA B 1 23 ? 46.922 46.681 11.514 1.00 12.42 22 ALA B C 1
ATOM 1205 O O . ALA B 1 23 ? 47.647 46.082 12.309 1.00 13.24 22 ALA B O 1
ATOM 1207 N N . ALA B 1 24 ? 46.974 47.998 11.342 1.00 12.26 23 ALA B N 1
ATOM 1208 C CA . ALA B 1 24 ? 47.850 48.877 12.125 1.00 12.90 23 ALA B CA 1
ATOM 1209 C C . ALA B 1 24 ? 47.484 48.827 13.583 1.00 16.05 23 ALA B C 1
ATOM 1210 O O . ALA B 1 24 ? 48.351 48.825 14.454 1.00 14.46 23 ALA B O 1
ATOM 1212 N N . SER B 1 25 ? 46.183 48.797 13.850 1.00 14.51 24 SER B N 1
ATOM 1213 C CA . SER B 1 25 ? 45.709 48.811 15.243 1.00 14.33 24 SER B CA 1
ATOM 1214 C C . SER B 1 25 ? 46.095 47.531 15.959 1.00 14.14 24 SER B C 1
ATOM 1215 O O . SER B 1 25 ? 46.499 47.559 17.136 1.00 17.62 24 SER B O 1
ATOM 1218 N N . ASP B 1 26 ? 45.974 46.414 15.273 1.00 12.80 25 ASP B N 1
ATOM 1219 C CA . ASP B 1 26 ? 46.321 45.146 15.849 1.00 17.57 25 ASP B CA 1
ATOM 1220 C C . ASP B 1 26 ? 47.807 45.071 16.241 1.00 18.70 25 ASP B C 1
ATOM 1221 O O . ASP B 1 26 ? 48.172 44.495 17.271 1.00 19.28 25 ASP B O 1
ATOM 1226 N N . ARG B 1 27 ? 48.659 45.692 15.449 1.00 17.80 26 ARG B N 1
ATOM 1227 C CA . ARG B 1 27 ? 50.105 45.601 15.725 1.00 17.98 26 ARG B CA 1
ATOM 1228 C C . ARG B 1 27 ? 50.615 46.824 16.505 1.00 21.35 26 ARG B C 1
ATOM 1229 O O . ARG B 1 27 ? 51.809 46.957 16.749 1.00 21.39 26 ARG B O 1
ATOM 1237 N N . HIS B 1 28 ? 49.692 47.676 16.941 1.00 16.93 27 HIS B N 1
ATOM 1238 C CA . HIS B 1 28 ? 49.950 48.843 17.743 1.00 21.42 27 HIS B CA 1
ATOM 1239 C C . HIS B 1 28 ? 50.918 49.822 17.107 1.00 20.48 27 HIS B C 1
ATOM 1240 O O . HIS B 1 28 ? 51.863 50.298 17.737 1.00 20.75 27 HIS B O 1
ATOM 1247 N N . ASP B 1 29 ? 50.601 50.171 15.861 1.00 17.19 28 ASP B N 1
ATOM 1248 C CA . ASP B 1 29 ? 51.311 51.179 15.108 1.00 16.65 28 ASP B CA 1
ATOM 1249 C C . ASP B 1 29 ? 50.460 52.435 14.995 1.00 19.53 28 ASP B C 1
ATOM 1250 O O . ASP B 1 29 ? 49.758 52.619 14.009 1.00 16.32 28 ASP B O 1
ATOM 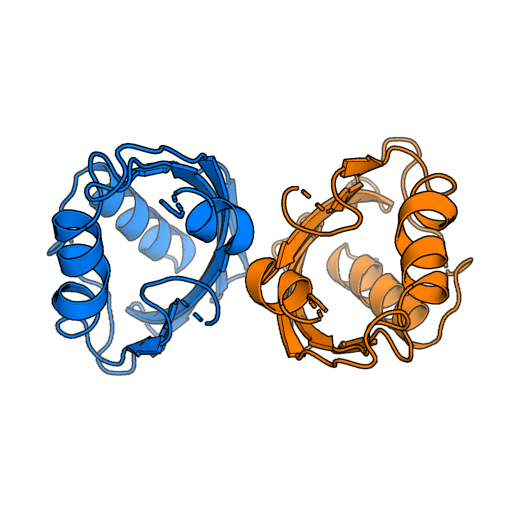1255 N N . PRO B 1 30 ? 50.496 53.319 16.002 1.00 19.45 29 PRO B N 1
ATOM 1256 C CA . PRO B 1 30 ? 49.585 54.476 15.978 1.00 19.73 29 PRO B CA 1
ATOM 1257 C C . PRO B 1 30 ? 49.774 55.428 14.822 1.00 18.54 29 PRO B C 1
ATOM 1258 O O . PRO B 1 30 ? 48.788 56.026 14.402 1.00 19.07 29 PRO B O 1
ATOM 1262 N N . ALA B 1 31 ? 50.987 55.578 14.288 1.00 18.12 30 ALA B N 1
ATOM 1263 C CA . ALA B 1 31 ? 51.190 56.414 13.112 1.00 16.76 30 ALA B CA 1
ATOM 1264 C C . ALA B 1 31 ? 50.385 55.881 11.941 1.00 16.73 30 ALA B C 1
ATOM 1265 O O . ALA B 1 31 ? 49.641 56.626 11.294 1.00 16.14 30 ALA B O 1
ATOM 1267 N N . ALA B 1 32 ? 50.492 54.584 11.681 1.00 13.89 31 ALA B N 1
ATOM 1268 C CA . ALA B 1 32 ? 49.698 53.973 10.593 1.00 13.16 31 ALA B CA 1
ATOM 1269 C C . ALA B 1 32 ? 48.193 53.950 10.921 1.00 14.28 31 ALA B C 1
ATOM 1270 O O . ALA B 1 32 ? 47.368 54.180 10.039 1.00 12.73 31 ALA B O 1
ATOM 1296 N N . ALA B 1 35 ? 46.893 57.407 10.005 1.00 12.14 34 ALA B N 1
ATOM 1297 C CA . ALA B 1 35 ? 47.450 57.982 8.745 1.00 11.48 34 ALA B CA 1
ATOM 1298 C C . ALA B 1 35 ? 46.357 58.530 7.820 1.00 14.15 34 ALA B C 1
ATOM 1299 O O . ALA B 1 35 ? 46.595 59.546 7.114 1.00 17.10 34 ALA B O 1
ATOM 1301 N N . ASP B 1 36 ? 45.186 57.858 7.783 1.00 13.41 35 ASP B N 1
ATOM 1302 C CA . ASP B 1 36 ? 44.125 58.232 6.852 1.00 12.68 35 ASP B CA 1
ATOM 1303 C C . ASP B 1 36 ? 42.962 58.963 7.543 1.00 12.91 35 ASP B C 1
ATOM 1304 O O . ASP B 1 36 ? 41.904 59.167 6.937 1.00 12.69 35 ASP B O 1
ATOM 1309 N N . ILE B 1 37 ? 43.169 59.369 8.799 1.00 11.58 36 ILE B N 1
ATOM 1310 C CA . ILE B 1 37 ? 42.151 60.100 9.534 1.00 11.44 36 ILE B CA 1
ATOM 1311 C C . ILE B 1 37 ? 42.031 61.518 8.980 1.00 13.17 36 ILE B C 1
ATOM 1312 O O . ILE B 1 37 ? 43.022 62.262 8.914 1.00 15.35 36 ILE B O 1
ATOM 1317 N N . ALA B 1 38 ? 40.805 61.906 8.635 1.00 13.64 37 ALA B N 1
ATOM 1318 C CA . ALA B 1 38 ? 40.572 63.258 8.084 1.00 15.92 37 ALA B CA 1
ATOM 1319 C C . ALA B 1 38 ? 40.680 64.314 9.171 1.00 16.73 37 ALA B C 1
ATOM 1320 O O . ALA B 1 38 ? 40.406 64.074 10.361 1.00 14.24 37 ALA B O 1
ATOM 1322 N N . PRO B 1 39 ? 41.107 65.517 8.780 1.00 19.18 38 PRO B N 1
ATOM 1323 C CA . PRO B 1 39 ? 41.018 66.671 9.667 1.00 20.21 38 PRO B CA 1
ATOM 1324 C C . PRO B 1 39 ? 39.619 66.822 10.266 1.00 16.53 38 PRO B C 1
ATOM 1325 O O . PRO B 1 39 ? 39.465 67.207 11.424 1.00 21.27 38 PRO B O 1
ATOM 1329 N N . ALA B 1 40 ? 38.609 66.522 9.461 1.00 17.77 39 ALA B N 1
ATOM 1330 C CA . ALA B 1 40 ? 37.216 66.698 9.845 1.00 21.36 39 ALA B CA 1
ATOM 1331 C C . ALA B 1 40 ? 36.643 65.444 10.552 1.00 17.88 39 ALA B C 1
ATOM 1332 O O . ALA B 1 40 ? 35.446 65.327 10.699 1.00 16.18 39 ALA B O 1
ATOM 1334 N N . ILE B 1 41 ? 37.508 64.551 11.018 1.00 14.51 40 ILE B N 1
ATOM 1335 C CA . ILE B 1 41 ? 37.059 63.305 11.668 1.00 11.71 40 ILE B CA 1
ATOM 1336 C C . ILE B 1 41 ? 36.015 63.526 12.781 1.00 12.17 40 ILE B C 1
ATOM 1337 O O . ILE B 1 41 ? 36.179 64.415 13.601 1.00 14.23 40 ILE B O 1
ATOM 1342 N N . GLU B 1 42 ? 34.976 62.681 12.815 1.00 10.27 41 GLU B N 1
ATOM 1343 C CA . GLU B 1 42 ? 34.107 62.500 13.972 1.00 12.24 41 GLU B CA 1
ATOM 1344 C C . GLU B 1 42 ? 34.179 61.023 14.374 1.00 13.04 41 GLU B C 1
ATOM 1345 O O . GLU B 1 42 ? 33.720 60.159 13.640 1.00 11.53 41 GLU B O 1
ATOM 1351 N N . TRP B 1 43 ? 34.813 60.754 15.505 1.00 11.30 42 TRP B N 1
ATOM 1352 C CA . TRP B 1 43 ? 35.049 59.402 16.000 1.00 10.33 42 TRP B CA 1
ATOM 1353 C C . TRP B 1 43 ? 34.285 59.259 17.323 1.00 10.36 42 TRP B C 1
ATOM 1354 O O . TRP B 1 43 ? 34.626 59.876 18.341 1.00 11.98 42 TRP B O 1
ATOM 1365 N N . THR B 1 44 ? 33.220 58.470 17.276 1.00 9.06 43 THR B N 1
ATOM 1366 C CA . THR B 1 44 ? 32.324 58.283 18.385 1.00 10.46 43 THR B CA 1
ATOM 1367 C C . THR B 1 44 ? 32.478 56.904 19.097 1.00 9.88 43 THR B C 1
ATOM 1368 O O . THR B 1 44 ? 32.233 55.835 18.536 1.00 8.51 43 THR B O 1
ATOM 1372 N N . GLU B 1 45 ? 32.893 56.963 20.351 1.00 9.17 44 GLU B N 1
ATOM 1373 C CA . GLU B 1 45 ? 32.908 55.818 21.256 1.00 10.46 44 GLU B CA 1
ATOM 1374 C C . GLU B 1 45 ? 31.495 55.818 21.897 1.00 10.07 44 GLU B C 1
ATOM 1375 O O . GLU B 1 45 ? 30.929 56.877 22.196 1.00 9.11 44 GLU B O 1
ATOM 1389 N N . ALA B 1 47 ? 28.054 55.668 24.046 1.00 8.52 46 ALA B N 1
ATOM 1390 C CA . ALA B 1 47 ? 27.709 56.415 25.232 1.00 9.40 46 ALA B CA 1
ATOM 1391 C C . ALA B 1 47 ? 28.007 55.610 26.487 1.00 9.30 46 ALA B C 1
ATOM 1392 O O . ALA B 1 47 ? 28.536 56.167 27.472 1.00 10.60 46 ALA B O 1
ATOM 1394 N N . GLY B 1 48 ? 27.660 54.312 26.502 1.00 8.67 47 GLY B N 1
ATOM 1395 C CA . GLY B 1 48 ? 27.917 53.468 27.683 1.00 10.39 47 GLY B CA 1
ATOM 1396 C C . GLY B 1 48 ? 29.313 52.912 27.840 1.00 9.91 47 GLY B C 1
ATOM 1397 O O . GLY B 1 48 ? 29.587 52.231 28.832 1.00 12.18 47 GLY B O 1
ATOM 1398 N N . PHE B 1 49 ? 30.190 53.195 26.870 1.00 9.15 48 PHE B N 1
ATOM 1399 C CA . PHE B 1 49 ? 31.579 52.681 26.871 1.00 10.12 48 PHE B CA 1
ATOM 1400 C C . PHE B 1 49 ? 32.441 53.620 27.743 1.00 11.53 48 PHE B C 1
ATOM 1401 O O . PHE B 1 49 ? 32.182 54.827 27.757 1.00 10.96 48 PHE B O 1
ATOM 1409 N N . PRO B 1 50 ? 33.472 53.105 28.467 1.00 12.16 49 PRO B N 1
ATOM 1410 C CA . PRO B 1 50 ? 34.226 54.028 29.342 1.00 10.74 49 PRO B CA 1
ATOM 1411 C C . PRO B 1 50 ? 34.840 55.235 28.638 1.00 12.09 49 PRO B C 1
ATOM 1412 O O . PRO B 1 50 ? 34.867 56.336 29.195 1.00 15.59 49 PRO B O 1
ATOM 1416 N N . CYS B 1 51 ? 35.315 55.016 27.408 1.00 11.49 50 CYS B N 1
ATOM 1417 C CA . CYS B 1 51 ? 35.845 56.084 26.560 1.00 10.67 50 CYS B CA 1
ATOM 1418 C C . CYS B 1 51 ? 34.786 56.927 25.778 1.00 9.35 50 CYS B C 1
ATOM 1419 O O . CYS B 1 51 ? 35.170 57.625 24.823 1.00 11.08 50 CYS B O 1
ATOM 1422 N N . ALA B 1 52 ? 33.510 56.787 26.152 1.00 10.64 51 ALA B N 1
ATOM 1423 C CA . ALA B 1 52 ? 32.389 57.455 25.530 1.00 9.18 51 ALA B CA 1
ATOM 1424 C C . ALA B 1 52 ? 32.723 58.873 25.096 1.00 11.94 51 ALA B C 1
ATOM 1425 O O . ALA B 1 52 ? 33.294 59.662 25.864 1.00 11.07 51 ALA B O 1
ATOM 1427 N N . GLY B 1 53 ? 32.261 59.245 23.922 1.00 10.83 52 GLY B N 1
ATOM 1428 C CA . GLY B 1 53 ? 32.374 60.612 23.473 1.00 11.22 52 GLY B CA 1
ATOM 1429 C C . GLY B 1 53 ? 32.600 60.695 21.973 1.00 11.13 52 GLY B C 1
ATOM 1430 O O . GLY B 1 53 ? 32.816 59.670 21.307 1.00 11.69 52 GLY B O 1
ATOM 1431 N N . THR B 1 54 ? 32.572 61.909 21.420 1.00 10.70 53 THR B N 1
ATOM 1432 C CA . THR B 1 54 ? 32.915 62.163 20.005 1.00 10.78 53 THR B CA 1
ATOM 1433 C C . THR B 1 54 ? 34.183 62.997 19.940 1.00 14.55 53 THR B C 1
ATOM 1434 O O . THR B 1 54 ? 34.248 64.079 20.532 1.00 17.41 53 THR B O 1
ATOM 1438 N N . TYR B 1 55 ? 35.186 62.433 19.270 1.00 12.61 54 TYR B N 1
ATOM 1439 C CA . TYR B 1 55 ? 36.536 62.989 19.194 1.00 10.35 54 TYR B CA 1
ATOM 1440 C C . TYR B 1 55 ? 36.799 63.491 17.806 1.00 12.43 54 TYR B C 1
ATOM 1441 O O . TYR B 1 55 ? 36.396 62.868 16.825 1.00 13.32 54 TYR B O 1
ATOM 1450 N N . ARG B 1 56 ? 37.502 64.615 17.723 1.00 14.53 55 ARG B N 1
ATOM 1451 C CA . ARG B 1 56 ? 37.482 65.417 16.492 1.00 14.27 55 ARG B CA 1
ATOM 1452 C C . ARG B 1 56 ? 38.885 65.683 15.933 1.00 15.62 55 ARG B C 1
ATOM 1453 O O . ARG B 1 56 ? 39.069 66.584 15.104 1.00 13.84 55 ARG B O 1
ATOM 1461 N N . SER B 1 57 ? 39.866 64.887 16.353 1.00 13.64 56 SER B N 1
ATOM 1462 C CA . SER B 1 57 ? 41.195 64.923 15.750 1.00 12.97 56 SER B CA 1
ATOM 1463 C C . SER B 1 57 ? 41.874 63.626 16.072 1.00 12.27 56 SER B C 1
ATOM 1464 O O . SER B 1 57 ? 41.504 62.950 17.050 1.00 13.20 56 SER B O 1
ATOM 1467 N N . ALA B 1 58 ? 42.866 63.292 15.258 1.00 14.57 57 ALA B N 1
ATOM 1468 C CA . ALA B 1 58 ? 43.721 62.141 15.547 1.00 12.98 57 ALA B CA 1
ATOM 1469 C C . ALA B 1 58 ? 44.339 62.232 16.956 1.00 13.39 57 ALA B C 1
ATOM 1470 O O . ALA B 1 58 ? 44.332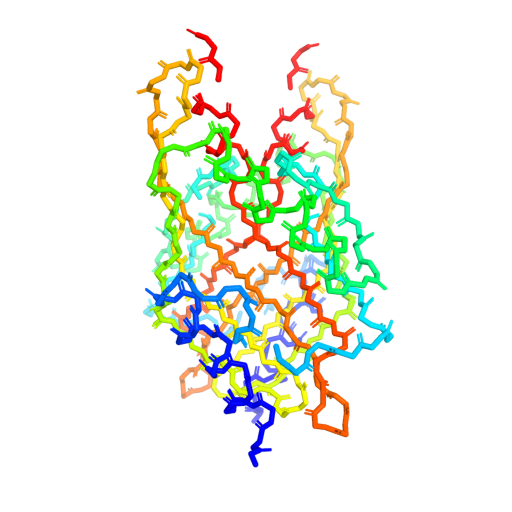 61.257 17.709 1.00 11.98 57 ALA B O 1
ATOM 1472 N N . ASP B 1 59 ? 44.821 63.422 17.347 1.00 14.92 58 ASP B N 1
ATOM 1473 C CA . ASP B 1 59 ? 45.397 63.624 18.694 1.00 14.71 58 ASP B CA 1
ATOM 1474 C C . ASP B 1 59 ? 44.434 63.259 19.792 1.00 13.10 58 ASP B C 1
ATOM 1475 O O . ASP B 1 59 ? 44.812 62.596 20.765 1.00 12.66 58 ASP B O 1
ATOM 1480 N N A GLU B 1 60 ? 43.185 63.714 19.656 0.50 10.65 59 GLU B N 1
ATOM 1481 N N B GLU B 1 60 ? 43.176 63.681 19.663 0.50 11.68 59 GLU B N 1
ATOM 1482 C CA A GLU B 1 60 ? 42.145 63.397 20.634 0.50 11.90 59 GLU B CA 1
ATOM 1483 C CA B GLU B 1 60 ? 42.181 63.392 20.701 0.50 13.33 59 GLU B CA 1
ATOM 1484 C C A GLU B 1 60 ? 41.914 61.907 20.732 0.50 9.93 59 GLU B C 1
ATOM 1485 C C B GLU B 1 60 ? 41.769 61.922 20.721 0.50 11.27 59 GLU B C 1
ATOM 1486 O O A GLU B 1 60 ? 41.816 61.335 21.826 0.50 10.67 59 GLU B O 1
ATOM 1487 O O B GLU B 1 60 ? 41.385 61.374 21.751 0.50 11.34 59 GLU B O 1
ATOM 1498 N N . ILE B 1 61 ? 41.819 61.273 19.571 1.00 10.14 60 ILE B N 1
ATOM 1499 C CA . ILE B 1 61 ? 41.528 59.844 19.535 1.00 9.81 60 ILE B CA 1
ATOM 1500 C C . ILE B 1 61 ? 42.653 59.079 20.217 1.00 12.05 60 ILE B C 1
ATOM 1501 O O . ILE B 1 61 ? 42.428 58.188 21.034 1.00 11.57 60 ILE B O 1
ATOM 1506 N N . VAL B 1 62 ? 43.900 59.444 19.914 1.00 11.35 61 VAL B N 1
ATOM 1507 C CA . VAL B 1 62 ? 45.026 58.688 20.510 1.00 12.52 61 VAL B CA 1
ATOM 1508 C C . VAL B 1 62 ? 45.033 58.913 22.013 1.00 12.27 61 VAL B C 1
ATOM 1509 O O . VAL B 1 62 ? 45.118 57.973 22.790 1.00 12.77 61 VAL B O 1
ATOM 1513 N N . ARG B 1 63 ? 44.943 60.163 22.437 1.00 10.52 62 ARG B N 1
ATOM 1514 C CA . ARG B 1 63 ? 45.020 60.457 23.881 1.00 12.13 62 ARG B CA 1
ATOM 1515 C C . ARG B 1 63 ? 43.811 59.973 24.671 1.00 14.70 62 ARG B C 1
ATOM 1516 O O . ARG B 1 63 ? 43.956 59.402 25.720 1.00 15.67 62 ARG B O 1
ATOM 1524 N N . ASN B 1 64 ? 42.609 60.255 24.194 1.00 13.44 63 ASN B N 1
ATOM 1525 C CA . ASN B 1 64 ? 41.402 60.034 25.009 1.00 11.62 63 ASN B CA 1
ATOM 1526 C C . ASN B 1 64 ? 40.736 58.677 24.797 1.00 13.45 63 ASN B C 1
ATOM 1527 O O . ASN B 1 64 ? 39.836 58.293 25.549 1.00 15.73 63 ASN B O 1
ATOM 1532 N N . VAL B 1 65 ? 41.154 57.953 23.762 1.00 11.97 64 VAL B N 1
ATOM 1533 C CA . VAL B 1 65 ? 40.643 56.602 23.520 1.00 9.85 64 VAL B CA 1
ATOM 1534 C C . VAL B 1 65 ? 41.764 55.574 23.697 1.00 11.51 64 VAL B C 1
ATOM 1535 O O . VAL B 1 65 ? 41.791 54.862 24.676 1.00 13.31 64 VAL B O 1
ATOM 1539 N N . PHE B 1 66 ? 42.710 55.517 22.762 1.00 12.94 65 PHE B N 1
ATOM 1540 C CA . PHE B 1 66 ? 43.668 54.417 22.778 1.00 12.60 65 PHE B CA 1
ATOM 1541 C C . PHE B 1 66 ? 44.617 54.461 23.959 1.00 13.22 65 PHE B C 1
ATOM 1542 O O . PHE B 1 66 ? 44.870 53.454 24.565 1.00 12.22 65 PHE B O 1
ATOM 1550 N N . ARG B 1 67 ? 45.141 55.639 24.285 1.00 11.69 66 ARG B N 1
ATOM 1551 C CA . ARG B 1 67 ? 46.026 55.748 25.457 1.00 11.82 66 ARG B CA 1
ATOM 1552 C C . ARG B 1 67 ? 45.293 55.302 26.733 1.00 14.57 66 ARG B C 1
ATOM 1553 O O . ARG B 1 67 ? 45.846 54.594 27.549 1.00 13.26 66 ARG B O 1
ATOM 1561 N N . ARG B 1 68 ? 44.048 55.760 26.919 1.00 14.53 67 ARG B N 1
ATOM 1562 C CA . ARG B 1 68 ? 43.278 55.435 28.112 1.00 15.92 67 ARG B CA 1
ATOM 1563 C C . ARG B 1 68 ? 43.031 53.928 28.183 1.00 15.09 67 ARG B C 1
ATOM 1564 O O . ARG B 1 68 ? 43.121 53.326 29.274 1.00 17.25 67 ARG B O 1
ATOM 1572 N N . LEU B 1 69 ? 42.745 53.307 27.043 1.00 13.26 68 LEU B N 1
ATOM 1573 C CA . LEU B 1 69 ? 42.540 51.861 27.025 1.00 16.60 68 LEU B CA 1
ATOM 1574 C C . LEU B 1 69 ? 43.792 51.144 27.546 1.00 18.48 68 LEU B C 1
ATOM 1575 O O . LEU B 1 69 ? 43.670 50.210 28.363 1.00 18.45 68 LEU B O 1
ATOM 1580 N N .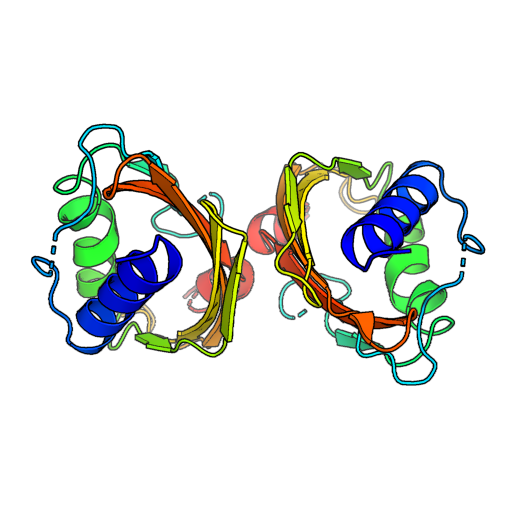 GLY B 1 70 ? 44.969 51.576 27.074 1.00 17.11 69 GLY B N 1
ATOM 1581 C CA . GLY B 1 70 ? 46.262 50.989 27.484 1.00 15.11 69 GLY B CA 1
ATOM 1582 C C . GLY B 1 70 ? 46.533 51.189 28.941 1.00 14.72 69 GLY B C 1
ATOM 1583 O O . GLY B 1 70 ? 47.118 50.305 29.596 1.00 18.61 69 GLY B O 1
ATOM 1584 N N . GLU B 1 71 ? 46.120 52.327 29.476 1.00 14.45 70 GLU B N 1
ATOM 1585 C CA . GLU B 1 71 ? 46.356 52.630 30.895 1.00 12.82 70 GLU B CA 1
ATOM 1586 C C . GLU B 1 71 ? 45.425 51.845 31.826 1.00 16.16 70 GLU B C 1
ATOM 1587 O O . GLU B 1 71 ? 45.815 51.511 32.951 1.00 16.65 70 GLU B O 1
ATOM 1593 N N . GLU B 1 72 ? 44.182 51.600 31.404 1.00 13.32 71 GLU B N 1
ATOM 1594 C CA . GLU B 1 72 ? 43.148 51.100 32.325 1.00 12.66 71 GLU B CA 1
ATOM 1595 C C . GLU B 1 72 ? 42.884 49.590 32.204 1.00 12.60 71 GLU B C 1
ATOM 1596 O O . GLU B 1 72 ? 42.260 48.993 33.073 1.00 12.56 71 GLU B O 1
ATOM 1602 N N . TRP B 1 73 ? 43.383 48.995 31.129 1.00 12.62 72 TRP B N 1
ATOM 1603 C CA . TRP B 1 73 ? 43.169 47.575 30.779 1.00 13.81 72 TRP B CA 1
ATOM 1604 C C . TRP B 1 73 ? 44.500 46.922 30.455 1.00 14.62 72 TRP B C 1
ATOM 1605 O O . TRP B 1 73 ? 45.395 47.562 29.855 1.00 14.83 72 TRP B O 1
ATOM 1616 N N . ASP B 1 74 ? 44.624 45.656 30.874 1.00 12.74 73 ASP B N 1
ATOM 1617 C CA . ASP B 1 74 ? 45.671 44.753 30.448 1.00 14.45 73 ASP B CA 1
ATOM 1618 C C . ASP B 1 74 ? 45.178 43.938 29.251 1.00 12.30 73 ASP B C 1
ATOM 1619 O O . ASP B 1 74 ? 44.121 43.300 29.313 1.00 12.69 73 ASP B O 1
ATOM 1624 N N . GLY B 1 75 ? 45.903 44.013 28.128 1.00 12.98 74 GLY B N 1
ATOM 1625 C CA . GLY B 1 75 ? 45.619 43.155 27.006 1.00 13.12 74 GLY B CA 1
ATOM 1626 C C . GLY B 1 75 ? 44.308 43.448 26.286 1.00 12.90 74 GLY B C 1
ATOM 1627 O O . GLY B 1 75 ? 43.652 42.525 25.761 1.00 15.77 74 GLY B O 1
ATOM 1628 N N . TYR B 1 76 ? 43.933 44.722 26.284 1.00 12.97 75 TYR B N 1
ATOM 1629 C CA . TYR B 1 76 ? 42.747 45.162 25.562 1.00 10.73 75 TYR B CA 1
ATOM 1630 C C . TYR B 1 76 ? 42.927 44.851 24.073 1.00 14.68 75 TYR B C 1
ATOM 1631 O O . TYR B 1 76 ? 43.872 45.322 23.445 1.00 15.01 75 TYR B O 1
ATOM 1640 N N . THR B 1 77 ? 42.019 44.044 23.527 1.00 12.02 76 THR B N 1
ATOM 1641 C CA . THR B 1 77 ? 42.187 43.489 22.171 1.00 12.44 76 THR B CA 1
ATOM 1642 C C . THR B 1 77 ? 40.900 43.579 21.360 1.00 14.06 76 THR B C 1
ATOM 1643 O O . THR B 1 77 ? 39.824 43.355 21.903 1.00 13.63 76 THR B O 1
ATOM 1647 N N . PHE B 1 78 ? 41.044 43.860 20.066 1.00 14.83 77 PHE B N 1
ATOM 1648 C CA . PHE B 1 78 ? 39.964 43.720 19.097 1.00 11.87 77 PHE B CA 1
ATOM 1649 C C . PHE B 1 78 ? 40.371 42.663 18.104 1.00 14.12 77 PHE B C 1
ATOM 1650 O O . PHE B 1 78 ? 41.482 42.713 17.576 1.00 14.29 77 PHE B O 1
ATOM 1658 N N . LYS B 1 79 ? 39.471 41.721 17.895 1.00 9.02 78 LYS B N 1
ATOM 1659 C CA . LYS B 1 79 ? 39.661 40.668 16.913 1.00 12.70 78 LYS B CA 1
ATOM 1660 C C . LYS B 1 79 ? 38.597 40.844 15.835 1.00 12.66 78 LYS B C 1
ATOM 1661 O O . LYS B 1 79 ? 37.417 40.714 16.085 1.00 13.08 78 LYS B O 1
ATOM 1664 N N . LEU B 1 80 ? 39.028 41.149 14.616 1.00 10.93 79 LEU B N 1
ATOM 1665 C CA . LEU B 1 80 ? 38.143 41.328 13.491 1.00 10.57 79 LEU B CA 1
ATOM 1666 C C . LEU B 1 80 ? 37.655 39.999 12.941 1.00 11.58 79 LEU B C 1
ATOM 1667 O O . LEU B 1 80 ? 38.479 39.138 12.608 1.00 12.69 79 LEU B O 1
ATOM 1672 N N A ASP B 1 81 ? 36.330 39.865 12.848 0.50 9.96 80 ASP B N 1
ATOM 1673 N N B ASP B 1 81 ? 36.338 39.770 12.822 0.50 11.25 80 ASP B N 1
ATOM 1674 C CA A ASP B 1 81 ? 35.675 38.658 12.373 0.50 9.06 80 ASP B CA 1
ATOM 1675 C CA B ASP B 1 81 ? 35.860 38.546 12.132 0.50 12.64 80 ASP B CA 1
ATOM 1676 C C A ASP B 1 81 ? 35.102 38.829 10.955 0.50 10.29 80 ASP B C 1
ATOM 1677 C C B ASP B 1 81 ? 34.966 38.772 10.920 0.50 11.73 80 ASP B C 1
ATOM 1678 O O A ASP B 1 81 ? 35.137 37.897 10.153 0.50 12.78 80 ASP B O 1
ATOM 1679 O O B ASP B 1 81 ? 34.595 37.807 10.237 0.50 12.16 80 ASP B O 1
ATOM 1688 N N . ALA B 1 82 ? 34.585 40.015 10.660 1.00 9.47 81 ALA B N 1
ATOM 1689 C CA . ALA B 1 82 ? 33.931 40.326 9.367 1.00 9.60 81 ALA B CA 1
ATOM 1690 C C . ALA B 1 82 ? 34.166 41.739 8.999 1.00 9.75 81 ALA B C 1
ATOM 1691 O O . ALA B 1 82 ? 34.342 42.567 9.856 1.00 10.97 81 ALA B O 1
ATOM 1693 N N . LEU B 1 83 ? 34.187 42.014 7.700 1.00 9.26 82 LEU B N 1
ATOM 1694 C CA . LEU B 1 83 ? 34.340 43.381 7.233 1.00 9.90 82 LEU B CA 1
ATOM 1695 C C . LEU B 1 83 ? 33.436 43.538 6.019 1.00 11.61 82 LEU B C 1
ATOM 1696 O O . LEU B 1 83 ? 33.618 42.876 5.002 1.00 10.96 82 LEU B O 1
ATOM 1701 N N . HIS B 1 84 ? 32.425 44.398 6.154 1.00 10.38 83 HIS B N 1
ATOM 1702 C CA . HIS B 1 84 ? 31.372 44.490 5.167 1.00 12.10 83 HIS B CA 1
ATOM 1703 C C . HIS B 1 84 ? 31.548 45.754 4.361 1.00 13.39 83 HIS B C 1
ATOM 1704 O O . HIS B 1 84 ? 31.615 46.850 4.913 1.00 10.81 83 HIS B O 1
ATOM 1711 N N . ASP B 1 85 ? 31.630 45.586 3.046 1.00 11.29 84 ASP B N 1
ATOM 1712 C CA . ASP B 1 85 ? 31.901 46.674 2.113 1.00 10.50 84 ASP B CA 1
ATOM 1713 C C . ASP B 1 85 ? 30.576 47.247 1.625 1.00 12.59 84 ASP B C 1
ATOM 1714 O O . ASP B 1 85 ? 29.943 46.659 0.763 1.00 11.83 84 ASP B O 1
ATOM 1719 N N . ALA B 1 86 ? 30.184 48.429 2.131 1.00 11.96 85 ALA B N 1
ATOM 1720 C CA . ALA B 1 86 ? 28.988 49.149 1.652 1.00 11.66 85 ALA B CA 1
ATOM 1721 C C . ALA B 1 86 ? 29.431 50.431 0.909 1.00 12.54 85 ALA B C 1
ATOM 1722 O O . ALA B 1 86 ? 28.795 51.497 0.972 1.00 13.90 85 ALA B O 1
ATOM 1724 N N . GLY B 1 87 ? 30.558 50.356 0.223 1.00 12.74 86 GLY B N 1
ATOM 1725 C CA . GLY B 1 87 ? 30.974 51.447 -0.661 1.00 12.06 86 GLY B CA 1
ATOM 1726 C C . GLY B 1 87 ? 31.762 52.501 0.084 1.00 11.39 86 GLY B C 1
ATOM 1727 O O . GLY B 1 87 ? 32.890 52.247 0.532 1.00 11.62 86 GLY B O 1
ATOM 1728 N N . ASP B 1 88 ? 31.154 53.656 0.311 1.00 11.83 87 ASP B N 1
ATOM 1729 C CA . ASP B 1 88 ? 31.809 54.690 1.100 1.00 13.73 87 ASP B CA 1
ATOM 1730 C C . ASP B 1 88 ? 31.724 54.408 2.581 1.00 13.34 87 ASP B C 1
ATOM 1731 O O . ASP B 1 88 ? 32.471 54.995 3.369 1.00 12.76 87 ASP B O 1
ATOM 1736 N N A THR B 1 89 ? 30.792 53.537 2.962 0.50 12.15 88 THR B N 1
ATOM 1737 N N B THR B 1 89 ? 30.824 53.504 2.954 0.50 12.10 88 THR B N 1
ATOM 1738 C CA A THR B 1 89 ? 30.706 53.064 4.343 0.50 12.03 88 THR B CA 1
ATOM 1739 C CA B THR B 1 89 ? 30.660 53.092 4.340 0.50 11.68 88 THR B CA 1
ATOM 1740 C C A THR B 1 89 ? 31.267 51.646 4.402 0.50 9.76 88 THR B C 1
ATOM 1741 C C B THR B 1 89 ? 31.143 51.640 4.460 0.50 10.65 88 THR B C 1
ATOM 1742 O O A THR B 1 89 ? 31.179 50.866 3.430 0.50 8.71 88 THR B O 1
ATOM 1743 O O B THR B 1 89 ? 30.849 50.824 3.582 0.50 10.51 88 THR B O 1
ATOM 1750 N N . VAL B 1 90 ? 31.871 51.327 5.542 1.00 10.40 89 VAL B N 1
ATOM 1751 C CA . VAL B 1 90 ? 32.467 50.009 5.747 1.00 9.04 89 VAL B CA 1
ATOM 1752 C C . VAL B 1 90 ? 32.078 49.62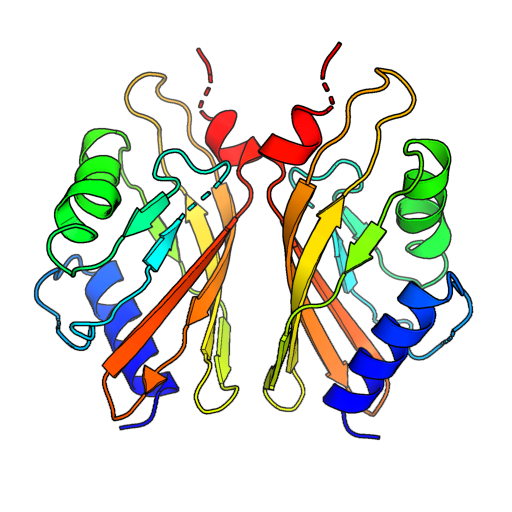3 7.178 1.00 10.32 89 VAL B C 1
ATOM 1753 O O . VAL B 1 90 ? 32.119 50.494 8.043 1.00 10.44 89 VAL B O 1
ATOM 1757 N N . ILE B 1 91 ? 31.688 48.364 7.423 1.00 8.96 90 ILE B N 1
ATOM 1758 C CA . ILE B 1 91 ? 31.287 47.947 8.775 1.00 7.60 90 ILE B CA 1
ATOM 1759 C C . ILE B 1 91 ? 32.169 46.775 9.215 1.00 11.06 90 ILE B C 1
ATOM 1760 O O . ILE B 1 91 ? 32.140 45.693 8.616 1.00 10.86 90 ILE B O 1
ATOM 1765 N N . GLY B 1 92 ? 32.925 46.994 10.291 1.00 9.01 91 GLY B N 1
ATOM 1766 C CA . GLY B 1 92 ? 33.748 45.943 10.900 1.00 9.11 91 GLY B CA 1
ATOM 1767 C C . GLY B 1 92 ? 32.955 45.265 12.014 1.00 9.46 91 GLY B C 1
ATOM 1768 O O . GLY B 1 92 ? 32.142 45.926 12.682 1.00 11.02 91 GLY B O 1
ATOM 1769 N N . VAL B 1 93 ? 33.116 43.951 12.189 1.00 10.02 92 VAL B N 1
ATOM 1770 C CA . VAL B 1 93 ? 32.430 43.242 13.264 1.00 10.25 92 VAL B CA 1
ATOM 1771 C C . VAL B 1 93 ? 33.461 42.334 13.889 1.00 11.08 92 VAL B C 1
ATOM 1772 O O . VAL B 1 93 ? 34.298 41.742 13.197 1.00 11.21 92 VAL B O 1
ATOM 1776 N N . GLY B 1 94 ? 33.441 42.204 15.207 1.00 9.85 93 GLY B N 1
ATOM 1777 C CA . GLY B 1 94 ? 34.335 41.272 15.857 1.00 9.81 93 GLY B CA 1
ATOM 1778 C C . GLY B 1 94 ? 34.090 41.221 17.343 1.00 10.23 93 GLY B C 1
ATOM 1779 O O . GLY B 1 94 ? 32.982 41.432 17.801 1.00 9.64 93 GLY B O 1
ATOM 1780 N N . ARG B 1 95 ? 35.167 40.971 18.079 1.00 9.24 94 ARG B N 1
ATOM 1781 C CA . ARG B 1 95 ? 35.124 40.766 19.507 1.00 9.19 94 ARG B CA 1
ATOM 1782 C C . ARG B 1 95 ? 36.174 41.629 20.207 1.00 10.63 94 ARG B C 1
ATOM 1783 O O . ARG B 1 95 ? 37.326 41.712 19.762 1.00 10.99 94 ARG B O 1
ATOM 1788 N N . TYR B 1 96 ? 35.777 42.193 21.334 1.00 9.45 95 TYR B N 1
ATOM 1789 C CA . TYR B 1 96 ? 36.668 42.829 22.263 1.00 11.86 95 TYR B CA 1
ATOM 1790 C C . TYR B 1 96 ? 36.933 41.891 23.411 1.00 11.97 95 TYR B C 1
ATOM 1791 O O . TYR B 1 96 ? 36.064 41.104 23.801 1.00 10.84 95 TYR B O 1
ATOM 1800 N N . SER B 1 97 ? 38.112 42.033 24.016 1.00 11.50 96 SER B N 1
ATOM 1801 C CA . SER B 1 97 ? 38.450 41.341 25.253 1.00 10.92 96 SER B CA 1
ATOM 1802 C C . SER B 1 97 ? 39.501 42.179 25.995 1.00 13.14 96 SER B C 1
ATOM 1803 O O . SER B 1 97 ? 40.170 43.027 25.395 1.00 12.95 96 SER B O 1
ATOM 1806 N N . GLY B 1 98 ? 39.613 41.937 27.292 1.00 12.70 97 GLY B N 1
ATOM 1807 C CA . GLY B 1 98 ? 40.544 42.724 28.093 1.00 12.32 97 GLY B CA 1
ATOM 1808 C C . GLY B 1 98 ? 40.350 42.407 29.562 1.00 12.61 97 GLY B C 1
ATOM 1809 O O . GLY B 1 98 ? 39.315 41.852 29.947 1.00 14.72 97 GLY B O 1
ATOM 1810 N N . THR B 1 99 ? 41.314 42.823 30.382 1.00 13.12 98 THR B N 1
ATOM 1811 C CA . THR B 1 99 ? 41.256 42.675 31.835 1.00 12.38 98 THR B CA 1
ATOM 1812 C C . THR B 1 99 ? 41.402 44.079 32.448 1.00 13.34 98 THR B C 1
ATOM 1813 O O . THR B 1 99 ? 42.372 44.791 32.152 1.00 12.57 98 THR B O 1
ATOM 1817 N N . TYR B 1 100 ? 40.396 44.485 33.216 1.00 11.38 99 TYR B N 1
ATOM 1818 C CA . TYR B 1 100 ? 40.408 45.797 33.836 1.00 11.89 99 TYR B CA 1
ATOM 1819 C C . TYR B 1 100 ? 41.411 45.786 34.976 1.00 13.27 99 TYR B C 1
ATOM 1820 O O . TYR B 1 100 ? 41.327 44.959 35.905 1.00 12.81 99 TYR B O 1
ATOM 1829 N N . ARG B 1 101 ? 42.384 46.687 34.902 1.00 13.55 100 ARG B N 1
ATOM 1830 C CA . ARG B 1 101 ? 43.502 46.664 35.865 1.00 14.91 100 ARG B CA 1
ATOM 1831 C C . ARG B 1 101 ? 43.070 46.863 37.323 1.00 14.96 100 ARG B C 1
ATOM 1832 O O . ARG B 1 101 ? 43.629 46.221 38.236 1.00 16.05 100 ARG B O 1
ATOM 1840 N N . ARG B 1 102 ? 42.094 47.734 37.558 1.00 14.28 101 ARG B N 1
ATOM 1841 C CA . ARG B 1 102 ? 41.666 48.040 38.950 1.00 15.47 101 ARG B CA 1
ATOM 1842 C C . ARG B 1 102 ? 41.020 46.859 39.695 1.00 16.60 101 ARG B C 1
ATOM 1843 O O . ARG B 1 102 ? 41.187 46.690 40.921 1.00 17.47 101 ARG B O 1
ATOM 1851 N N . THR B 1 103 ? 40.312 46.015 38.967 1.00 11.82 102 THR B N 1
ATOM 1852 C CA . THR B 1 103 ? 39.543 44.919 39.556 1.00 14.52 102 THR B CA 1
ATOM 1853 C C . THR B 1 103 ? 40.148 43.549 39.257 1.00 16.42 102 THR B C 1
ATOM 1854 O O . THR B 1 103 ? 39.863 42.585 39.961 1.00 18.89 102 THR B O 1
ATOM 1858 N N . GLY B 1 104 ? 40.935 43.433 38.182 1.00 13.96 103 GLY B N 1
ATOM 1859 C CA . GLY B 1 104 ? 41.506 42.156 37.758 1.00 15.64 103 GLY B CA 1
ATOM 1860 C C . GLY B 1 104 ? 40.532 41.257 36.994 1.00 15.41 103 GLY B C 1
ATOM 1861 O O . GLY B 1 104 ? 40.862 40.106 36.671 1.00 17.32 103 GLY B O 1
ATOM 1862 N N . LYS B 1 105 ? 39.350 41.813 36.675 1.00 17.50 104 LYS B N 1
ATOM 1863 C CA . LYS B 1 105 ? 38.283 41.077 36.001 1.00 16.03 104 LYS B CA 1
ATOM 1864 C C . LYS B 1 105 ? 38.388 41.222 34.494 1.00 14.22 104 LYS B C 1
ATOM 1865 O O . LYS B 1 105 ? 38.691 42.297 33.985 1.00 14.38 104 LYS B O 1
ATOM 1871 N N A SER B 1 106 ? 38.206 40.110 33.784 0.50 12.46 105 SER B N 1
ATOM 1872 N N B SER B 1 106 ? 38.120 40.130 33.793 0.50 13.99 105 SER B N 1
ATOM 1873 C CA A SER B 1 106 ? 38.169 40.123 32.313 0.50 13.91 105 SER B CA 1
ATOM 1874 C CA B SER B 1 106 ? 38.146 40.131 32.335 0.50 15.66 105 SER B CA 1
ATOM 1875 C C A SER B 1 106 ? 36.744 40.131 31.770 0.50 14.35 105 SER B C 1
ATOM 1876 C C B SER B 1 106 ? 36.753 39.996 31.725 0.50 15.45 105 SER B C 1
ATOM 1877 O O A SER B 1 106 ? 35.790 39.874 32.498 0.50 11.69 105 SER B O 1
ATOM 1878 O O B SER B 1 106 ? 35.821 39.496 32.360 0.50 13.49 105 SER B O 1
ATOM 1883 N N . PHE B 1 107 ? 36.624 40.455 30.481 1.00 13.47 106 PHE B N 1
ATOM 1884 C CA . PHE B 1 107 ? 35.368 40.357 29.725 1.00 12.89 106 PHE B CA 1
ATOM 1885 C C . PHE B 1 107 ? 35.745 39.969 28.308 1.00 12.03 106 PHE B C 1
ATOM 1886 O O . PHE B 1 107 ? 36.898 40.132 27.847 1.00 13.12 106 PHE B O 1
ATOM 1894 N N . GLU B 1 108 ? 34.729 39.478 27.594 1.00 10.88 107 GLU B N 1
ATOM 1895 C CA . GLU B 1 108 ? 34.782 39.333 26.161 1.00 10.11 107 GLU B CA 1
ATOM 1896 C C . GLU B 1 108 ? 33.389 39.699 25.641 1.00 11.12 107 GLU B C 1
ATOM 1897 O O . GLU B 1 108 ? 32.399 39.282 26.178 1.00 12.63 107 GLU B O 1
ATOM 1903 N N . CYS B 1 109 ? 33.319 40.450 24.565 1.00 9.13 108 CYS B N 1
ATOM 1904 C CA . CYS B 1 109 ? 31.991 40.754 23.988 1.00 12.05 108 CYS B CA 1
ATOM 1905 C C . CYS B 1 109 ? 32.064 41.109 22.500 1.00 10.38 108 CYS B C 1
ATOM 1906 O O . CYS B 1 109 ? 33.157 41.258 21.928 1.00 11.38 108 CYS B O 1
ATOM 1909 N N . ARG B 1 110 ? 30.905 41.268 21.884 1.00 10.23 109 ARG B N 1
ATOM 1910 C CA . ARG B 1 110 ? 30.819 41.626 20.484 1.00 8.02 109 ARG B CA 1
ATOM 1911 C C . ARG B 1 110 ? 30.873 43.118 20.268 1.00 9.63 109 ARG B C 1
ATOM 1912 O O . ARG B 1 110 ? 30.555 43.936 21.160 1.00 10.10 109 ARG B O 1
ATOM 1920 N N . VAL B 1 111 ? 31.253 43.492 19.055 1.00 9.26 110 VAL B N 1
ATOM 1921 C CA . VAL B 1 111 ? 31.322 44.890 18.666 1.00 9.76 110 VAL B CA 1
ATOM 1922 C C . VAL B 1 111 ? 31.139 44.999 17.154 1.00 9.92 110 VAL B C 1
ATOM 1923 O O . VAL B 1 111 ? 31.619 44.151 16.393 1.00 9.99 110 VAL B O 1
ATOM 1927 N N . ALA B 1 112 ? 30.426 46.044 16.733 1.00 10.32 111 ALA B N 1
ATOM 1928 C CA . ALA B 1 112 ? 30.422 46.496 15.355 1.00 9.90 111 ALA B CA 1
ATOM 1929 C C . ALA B 1 112 ? 30.922 47.949 15.298 1.00 9.52 111 ALA B C 1
ATOM 1930 O O . ALA B 1 112 ? 30.638 48.770 16.223 1.00 11.13 111 ALA B O 1
ATOM 1932 N N . HIS B 1 113 ? 31.688 48.258 14.244 1.00 9.61 112 HIS B N 1
ATOM 1933 C CA . HIS B 1 113 ? 32.190 49.593 13.953 1.00 8.64 112 HIS B CA 1
ATOM 1934 C C . HIS B 1 113 ? 31.710 50.034 12.582 1.00 9.38 112 HIS B C 1
ATOM 1935 O O . HIS B 1 113 ? 31.886 49.315 11.597 1.00 10.73 112 HIS B O 1
ATOM 1942 N N . VAL B 1 114 ? 31.080 51.197 12.546 1.00 8.28 113 VAL B N 1
ATOM 1943 C CA . VAL B 1 114 ? 30.632 51.791 11.281 1.00 10.23 113 VAL B CA 1
ATOM 1944 C C . VAL B 1 114 ? 31.559 52.951 10.892 1.00 11.10 113 VAL B C 1
ATOM 1945 O O . VAL B 1 114 ? 31.803 53.866 11.689 1.00 9.26 113 VAL B O 1
ATOM 1949 N N . TRP B 1 115 ? 32.140 52.831 9.701 1.00 9.74 114 TRP B N 1
ATOM 1950 C CA . TRP B 1 115 ? 33.145 53.762 9.189 1.00 9.67 114 TRP B CA 1
ATOM 1951 C C . TRP B 1 115 ? 32.611 54.442 7.933 1.00 12.01 114 TRP B C 1
ATOM 1952 O O . TRP B 1 115 ? 31.937 53.788 7.129 1.00 12.24 114 TRP B O 1
ATOM 1963 N N A ARG B 1 116 ? 32.980 55.706 7.734 0.50 10.64 115 ARG B N 1
ATOM 1964 N N B ARG B 1 116 ? 32.948 55.712 7.744 0.50 10.48 115 ARG B N 1
ATOM 1965 C CA A ARG B 1 116 ? 32.706 56.424 6.478 0.50 12.57 115 ARG B CA 1
ATOM 1966 C CA B ARG B 1 116 ? 32.758 56.352 6.442 0.50 12.12 115 ARG B CA 1
ATOM 1967 C C A ARG B 1 116 ? 34.013 57.059 5.984 0.50 12.11 115 ARG B C 1
ATOM 1968 C C B ARG B 1 116 ? 34.056 57.001 5.991 0.50 11.98 115 ARG B C 1
ATOM 1969 O O A ARG B 1 116 ? 34.739 57.672 6.759 0.50 11.22 115 ARG B O 1
ATOM 1970 O O B ARG B 1 116 ? 34.803 57.573 6.780 0.50 11.25 115 ARG B O 1
ATOM 1985 N N . VAL B 1 117 ? 34.303 56.867 4.694 1.00 11.58 116 VAL B N 1
ATOM 1986 C CA . VAL B 1 117 ? 35.480 57.436 4.030 1.00 11.55 116 VAL B CA 1
ATOM 1987 C C . VAL B 1 117 ? 34.965 58.404 2.965 1.00 13.98 116 VAL B C 1
ATOM 1988 O O . VAL B 1 117 ? 33.977 58.128 2.242 1.00 13.76 116 VAL B O 1
ATOM 1992 N N . ASP B 1 118 ? 35.628 59.555 2.876 1.00 12.31 117 ASP B N 1
ATOM 1993 C CA . ASP B 1 118 ? 35.391 60.532 1.818 1.00 14.67 117 ASP B CA 1
ATOM 1994 C C . ASP B 1 118 ? 36.764 60.994 1.276 1.00 14.02 117 ASP B C 1
ATOM 1995 O O . ASP B 1 118 ? 37.664 61.356 2.034 1.00 15.09 117 ASP B O 1
ATOM 2000 N N . ALA B 1 119 ? 36.912 60.902 -0.038 1.00 16.83 118 ALA B N 1
ATOM 2001 C CA . ALA B 1 119 ? 38.107 61.392 -0.719 1.00 18.03 118 ALA B CA 1
ATOM 2002 C C . ALA B 1 119 ? 39.367 60.796 -0.098 1.00 16.62 118 ALA B C 1
ATOM 2003 O O . ALA B 1 119 ? 40.333 61.497 0.164 1.00 17.82 118 ALA B O 1
ATOM 2005 N N . GLY B 1 120 ? 39.327 59.494 0.159 1.00 14.93 119 GLY B N 1
ATOM 2006 C CA . GLY B 1 120 ? 40.477 58.761 0.650 1.00 17.96 119 GLY B CA 1
ATOM 2007 C C . GLY B 1 120 ? 40.804 58.893 2.126 1.00 17.58 119 GLY B C 1
ATOM 2008 O O . GLY B 1 120 ? 41.844 58.393 2.576 1.00 15.60 119 GLY B O 1
ATOM 2009 N N . LYS B 1 121 ? 39.947 59.594 2.866 1.00 15.25 120 LYS B N 1
ATOM 2010 C CA . LYS B 1 121 ? 40.177 59.801 4.289 1.00 13.57 120 LYS B CA 1
ATOM 2011 C C . LYS B 1 121 ? 38.986 59.296 5.104 1.00 10.80 120 LYS B C 1
ATOM 2012 O O . LYS B 1 121 ? 37.796 59.456 4.742 1.00 12.77 120 LYS B O 1
ATOM 2018 N N . ILE B 1 122 ? 39.315 58.726 6.237 1.00 11.25 121 ILE B N 1
ATOM 2019 C CA . ILE B 1 122 ? 38.287 58.318 7.187 1.00 11.21 121 ILE B CA 1
ATOM 2020 C C . ILE B 1 122 ? 37.708 59.572 7.849 1.00 10.85 121 ILE B C 1
ATOM 2021 O O . ILE B 1 122 ? 38.421 60.319 8.524 1.00 12.24 121 ILE B O 1
ATOM 2026 N N . VAL B 1 123 ? 36.410 59.789 7.639 1.00 10.73 122 VAL B N 1
ATOM 2027 C CA . VAL B 1 123 ? 35.717 60.958 8.236 1.00 11.74 122 VAL B CA 1
ATOM 2028 C C . VAL B 1 123 ? 34.743 60.650 9.393 1.00 11.01 122 VAL B C 1
ATOM 2029 O O . VAL B 1 123 ? 34.340 61.535 10.105 1.00 10.47 122 VAL B O 1
ATOM 2033 N N A HIS B 1 124 ? 34.289 59.416 9.503 0.50 11.75 123 HIS B N 1
ATOM 2034 N N B HIS B 1 124 ? 34.396 59.386 9.534 0.50 11.43 123 HIS B N 1
ATOM 2035 C CA A HIS B 1 124 ? 33.418 59.035 10.633 0.50 12.26 123 HIS B CA 1
ATOM 2036 C CA B HIS B 1 124 ? 33.438 58.955 10.551 0.50 12.58 123 HIS B CA 1
ATOM 2037 C C A HIS B 1 124 ? 33.729 57.595 11.087 0.50 10.35 123 HIS B C 1
ATOM 2038 C C B HIS B 1 124 ? 33.848 57.572 11.096 0.50 9.86 123 HIS B C 1
ATOM 2039 O O A HIS B 1 124 ? 33.976 56.691 10.279 0.50 11.45 123 HIS B O 1
ATOM 2040 O O B HIS B 1 124 ? 34.316 56.689 10.375 0.50 10.91 123 HIS B O 1
ATOM 2053 N N . PHE B 1 125 ? 33.685 57.422 12.401 1.00 8.91 124 PHE B N 1
ATOM 2054 C CA . PHE B 1 125 ? 33.762 56.118 13.072 1.00 10.67 124 PHE B CA 1
ATOM 2055 C C . PHE B 1 125 ? 32.703 56.134 14.155 1.00 12.66 124 PHE B C 1
ATOM 2056 O O . PHE B 1 125 ? 32.559 57.124 14.892 1.00 10.65 124 PHE B O 1
ATOM 2064 N N . GLU B 1 126 ? 31.972 55.028 14.273 1.00 9.64 125 GLU B N 1
ATOM 2065 C CA . GLU B 1 126 ? 31.069 54.881 15.407 1.00 9.48 125 GLU B CA 1
ATOM 2066 C C . GLU B 1 126 ? 31.128 53.442 15.950 1.00 9.36 125 GLU B C 1
ATOM 2067 O O . GLU B 1 126 ? 31.046 52.477 15.179 1.00 9.93 125 GLU B O 1
ATOM 2073 N N . GLN B 1 127 ? 31.236 53.313 17.269 1.00 9.09 126 GLN B N 1
ATOM 2074 C CA . GLN B 1 127 ? 31.369 52.039 17.940 1.00 8.94 126 GLN B CA 1
ATOM 2075 C C . GLN B 1 127 ? 29.982 51.593 18.507 1.00 10.01 126 GLN B C 1
ATOM 2076 O O . GLN B 1 127 ? 29.253 52.398 19.095 1.00 9.96 126 GLN B O 1
ATOM 2082 N N . PHE B 1 128 ? 29.665 50.304 18.340 1.00 9.30 127 PHE B N 1
ATOM 2083 C CA . PHE B 1 128 ? 28.468 49.700 18.903 1.00 8.60 127 PHE B CA 1
ATOM 2084 C C . PHE B 1 128 ? 28.873 48.409 19.620 1.00 8.77 127 PHE B C 1
ATOM 2085 O O . PHE B 1 128 ? 29.157 47.413 18.968 1.00 10.20 127 PHE B O 1
ATOM 2093 N N . THR B 1 129 ? 28.974 48.413 20.949 1.00 8.56 128 THR B N 1
ATOM 2094 C CA . THR B 1 129 ? 29.464 47.273 21.699 1.00 8.44 128 THR B CA 1
ATOM 2095 C C . THR B 1 129 ? 28.658 46.991 22.952 1.00 7.71 128 THR B C 1
ATOM 2096 O O . THR B 1 129 ? 27.769 47.776 23.332 1.00 8.67 128 THR B O 1
ATOM 2100 N N . ASP B 1 130 ? 28.974 45.863 23.597 1.00 7.65 129 ASP B N 1
ATOM 2101 C CA . ASP B 1 130 ? 28.203 45.383 24.747 1.00 7.75 129 ASP B CA 1
ATOM 2102 C C . ASP B 1 130 ? 28.683 46.069 25.978 1.00 10.05 129 ASP B C 1
ATOM 2103 O O . ASP B 1 130 ? 29.472 45.569 26.788 1.00 9.65 129 ASP B O 1
ATOM 2108 N N . THR B 1 131 ? 28.217 47.293 26.118 1.00 8.51 130 THR B N 1
ATOM 2109 C CA . THR B 1 131 ? 28.683 48.132 27.207 1.00 8.43 130 THR B CA 1
ATOM 2110 C C . THR B 1 131 ? 28.407 47.575 28.608 1.00 8.34 130 THR B C 1
ATOM 2111 O O . THR B 1 131 ? 29.154 47.848 29.559 1.00 10.35 130 THR B O 1
ATOM 2115 N N . LEU B 1 132 ? 27.338 46.793 28.757 1.00 9.45 131 LEU B N 1
ATOM 2116 C CA . LEU B 1 132 ? 27.066 46.159 30.055 1.00 10.31 131 LEU B CA 1
ATOM 2117 C C . LEU B 1 132 ? 28.185 45.158 30.399 1.00 11.21 131 LEU B C 1
ATOM 2118 O O . LEU B 1 132 ? 28.673 45.141 31.513 1.00 11.78 131 LEU B O 1
ATOM 2123 N N . LEU B 1 133 ? 28.570 44.321 29.454 1.00 9.99 132 LEU B N 1
ATOM 2124 C CA . LEU B 1 133 ? 29.663 43.353 29.739 1.00 11.12 132 LEU B CA 1
ATOM 2125 C C . LEU B 1 133 ? 30.983 44.028 30.048 1.00 12.28 132 LEU B C 1
ATOM 2126 O O . LEU B 1 133 ? 31.730 43.551 30.894 1.00 14.74 132 LEU B O 1
ATOM 2131 N N . VAL B 1 134 ? 31.309 45.118 29.352 1.00 12.16 133 VAL B N 1
ATOM 2132 C CA . VAL B 1 134 ? 32.513 45.870 29.691 1.00 10.88 133 VAL B CA 1
ATOM 2133 C C . VAL B 1 134 ? 32.414 46.466 31.115 1.00 13.31 133 VAL B C 1
ATOM 2134 O O . VAL B 1 134 ? 33.312 46.346 31.961 1.00 12.77 133 VAL B O 1
ATOM 2138 N N . ALA B 1 135 ? 31.270 47.065 31.394 1.00 12.54 134 ALA B N 1
ATOM 2139 C CA . ALA B 1 135 ? 30.975 47.618 32.713 1.00 14.34 134 ALA B CA 1
ATOM 2140 C C . ALA B 1 135 ? 31.061 46.567 33.849 1.00 15.11 134 ALA B C 1
ATOM 2141 O O . ALA B 1 135 ? 31.524 46.873 34.956 1.00 16.92 134 ALA B O 1
ATOM 2143 N N . GLN B 1 136 ? 30.643 45.343 33.596 1.00 14.77 135 GLN B N 1
ATOM 2144 C CA . GLN B 1 136 ? 30.706 44.275 34.606 1.00 16.31 135 GLN B CA 1
ATOM 2145 C C . GLN B 1 136 ? 32.156 44.031 35.047 1.00 15.25 135 GLN B C 1
ATOM 2146 O O . GLN B 1 136 ? 32.432 43.705 36.208 1.00 16.92 135 GLN B O 1
ATOM 2152 N N . ALA B 1 137 ? 33.086 44.127 34.108 1.00 11.80 136 ALA B N 1
ATOM 2153 C CA . ALA B 1 137 ? 34.504 43.922 34.389 1.00 13.67 136 ALA B CA 1
ATOM 2154 C C . ALA B 1 137 ? 35.056 45.047 35.292 1.00 14.40 136 ALA B C 1
ATOM 2155 O O . ALA B 1 137 ? 36.085 44.879 35.923 1.00 15.62 136 ALA B O 1
ATOM 2173 N N . GLN B 1 139 ? 33.416 46.477 37.742 1.00 18.38 138 GLN B N 1
ATOM 2174 C CA . GLN B 1 139 ? 32.777 46.431 39.073 1.00 23.69 138 GLN B CA 1
ATOM 2175 C C . GLN B 1 139 ? 33.658 45.743 40.080 1.00 24.66 138 GLN B C 1
ATOM 2176 O O . GLN B 1 139 ? 34.098 44.621 39.830 1.00 24.44 138 GLN B O 1
ATOM 2182 N N . PRO B 1 140 ? 33.924 46.400 41.233 1.00 29.13 139 PRO B N 1
ATOM 2183 C CA . PRO B 1 140 ? 34.569 45.713 42.349 1.00 32.62 139 PRO B CA 1
ATOM 2184 C C . PRO B 1 140 ? 33.804 44.463 42.766 1.00 35.87 139 PRO B C 1
ATOM 2185 O O . PRO B 1 140 ? 34.424 43.446 43.093 1.00 41.49 139 PRO B O 1
#

Secondary structure (DSSP, 8-state):
--HHHHHHHHHHHHHTT-S----EEEEEEEE---STT-SEE-SHHHHIIIIIIHHHHHEEEEEEEEEEEEEETTEEEEEEEEEEEETTT--EEEEEEEEEEEEETTEEEEEEEEEBHHHHHH---/--HHHHHHHHHHHHHTT-S----EEEEEEEE---STT-SEE-SHHHHIIIIIHHHHHHEEEEEEEEEEEEEETTEEEEEEEEEEEETTT--EEEEEEEEEEEEETTEEEEEEEEEBHHHHHH---

Nearest PDB structures (foldseek):
  3ec9-assembly1_A  TM=1.008E+00  e=1.004E-24  Burkholderia thailandensis E264
  3grd-assembly1_B  TM=8.924E-01  e=4.882E-13  Bacillus cereus ATCC 10987
  3fgy-assembly1_B  TM=8.618E-01  e=1.856E-08  Paraburkholderia xenovorans LB400
  7epn-assembly1_A  TM=8.879E-01  e=1.457E-07  Mycolicibacterium smegmatis MC2 155
  7epn-assembly1_B  TM=8.823E-01  e=7.046E-07  Mycolicibacterium smegmatis MC2 155

B-factor: mean 16.98, std 9.36, range [5.99, 62.81]

InterPro domains:
  IPR032710 NTF2-like domain superfamily [SSF54427] (10-137)
  IPR037401 SnoaL-like domain [PF12680] (17-123)